Protein AF-A0A661P216-F1 (afdb_monomer_lite)

Foldseek 3Di:
DDFLVVQLQCLLPVPDQQPLVVVLDPRVVCSVCQQVPQKKWKDWQDPDPDGIKIKHKCPPPVVVNLVSVCVLFPAPLSVVVVVPQDPPFIWIWMGSNDQKIKIKRAQCQPPDDPDPDPPPWGFGIWIAIPDVRFTKTKTKDQDFPVVLFDPLCPVVSVLLVVLPQDDIKIFIGTPNHTFKIKRFRCCSVVVNQVSQCSSCVVVGDDPSLVVSQVSQVVVQKGKHFGMWIRGPVRIIMTIIRIDRHPPDPPPDDPDVPDD

Secondary structure (DSSP, 8-state):
---HHHHHHHHH-TT---HHHHTT--HHHHHHTGGGTSEEEEEE-SSS-PPPEEEEE-TT-HHHHHHHHHHHS--HHHHHHHHHS-SSSEEEEEESSSS-EEEEEE-GGG------PPTTPEEEEEEEEETTTEEEEEEEESS--GGGS-GGGHHHHHHHHHTT--SEEEEEEETTEEEEEEEE--HHHHT-HHHHHHHHGGG---HHHHHHHHHHHHTTEEEEEEEEEEETTS-EEEEEEEEETT----TT---S---

Sequence (259 aa):
MTHLVDQLLAIAWPQGVPQRLDELIDRPLCDDLLEDFKMGLVFPLDDSDRPVRLALSCQGERNRWRQSVMARWPSPSLTGLFDSAPSDTRLMVDSDGSDQAVVYLDDLQRVDHDLQVPAGLELLAWTVALPAGTDGFLTRHREPPHPWVPTSLAPSLKGLLENGAEGIWAIRWHHDAPVAALWISESRWRRNPAMSRRIVAGLGTHPSYDAAQQCLADHGREGYPDAVELRRDGGIEVTLGVLEAGAEVKPGGEGPCRR

Structure (mmCIF, N/CA/C/O backbone):
data_AF-A0A661P216-F1
#
_entry.id   AF-A0A661P216-F1
#
loop_
_atom_site.group_PDB
_atom_site.id
_atom_site.type_symbol
_atom_site.label_atom_id
_atom_site.label_alt_id
_atom_site.label_comp_id
_atom_site.label_asym_id
_atom_site.label_entity_id
_atom_site.label_seq_id
_atom_site.pdbx_PDB_ins_code
_atom_site.Cartn_x
_atom_site.Cartn_y
_atom_site.Cartn_z
_atom_site.occupancy
_atom_site.B_iso_or_equiv
_atom_site.auth_seq_id
_atom_site.auth_comp_id
_atom_site.auth_asym_id
_atom_site.auth_atom_id
_atom_site.pdbx_PDB_model_num
ATOM 1 N N . MET A 1 1 ? -26.681 1.563 7.970 1.00 59.25 1 MET A N 1
ATOM 2 C CA . MET A 1 1 ? -25.450 1.410 8.768 1.00 59.25 1 MET A CA 1
ATOM 3 C C . MET A 1 1 ? -24.340 1.950 7.890 1.00 59.25 1 MET A C 1
ATOM 5 O O . MET A 1 1 ? -24.309 1.557 6.733 1.00 59.25 1 MET A O 1
ATOM 9 N N . THR A 1 2 ? -23.568 2.931 8.352 1.00 81.25 2 THR A N 1
ATOM 10 C CA . THR A 1 2 ? -22.440 3.464 7.570 1.00 81.25 2 THR A CA 1
ATOM 11 C C . THR A 1 2 ? -21.317 2.435 7.612 1.00 81.25 2 THR A C 1
ATOM 13 O O . THR A 1 2 ? -20.998 1.960 8.701 1.00 81.25 2 THR A O 1
ATOM 16 N N . HIS A 1 3 ? -20.767 2.063 6.456 1.00 91.62 3 HIS A N 1
ATOM 17 C CA . HIS A 1 3 ? -19.652 1.120 6.378 1.00 91.62 3 HIS A CA 1
ATOM 18 C C . HIS A 1 3 ? -18.410 1.702 7.074 1.00 91.62 3 HIS A C 1
ATOM 20 O O . HIS A 1 3 ? -18.197 2.920 7.044 1.00 91.62 3 HIS A O 1
ATOM 26 N N . LEU A 1 4 ? -17.590 0.858 7.709 1.00 95.44 4 LEU A N 1
ATOM 27 C CA . LEU A 1 4 ? -16.323 1.304 8.314 1.00 95.44 4 LEU A CA 1
ATOM 28 C C . LEU A 1 4 ? -15.411 1.882 7.226 1.00 95.44 4 LEU A C 1
ATOM 30 O O . LEU A 1 4 ? -14.822 2.950 7.391 1.00 95.44 4 LEU A O 1
ATOM 34 N N . VAL A 1 5 ? -15.379 1.219 6.072 1.00 96.56 5 VAL A N 1
ATOM 35 C CA . VAL A 1 5 ? -14.670 1.669 4.874 1.00 96.56 5 VAL A CA 1
ATOM 36 C C . VAL A 1 5 ? -15.068 3.086 4.464 1.00 96.56 5 VAL A C 1
ATOM 38 O O . VAL A 1 5 ? -14.179 3.888 4.202 1.00 96.56 5 VAL A O 1
ATOM 41 N N . ASP A 1 6 ? -16.353 3.454 4.472 1.00 97.19 6 ASP A N 1
ATOM 42 C CA . ASP A 1 6 ? -16.769 4.812 4.081 1.00 97.19 6 ASP A CA 1
ATOM 43 C C . ASP A 1 6 ? -16.186 5.885 5.018 1.00 97.19 6 ASP A C 1
ATOM 45 O O . ASP A 1 6 ? -15.805 6.967 4.570 1.00 97.19 6 ASP A O 1
ATOM 49 N N . GLN A 1 7 ? -16.060 5.585 6.314 1.00 97.69 7 GLN A N 1
ATOM 50 C CA . GLN A 1 7 ? -15.456 6.503 7.285 1.00 97.69 7 GLN A CA 1
ATOM 51 C C . GLN A 1 7 ? -13.944 6.634 7.073 1.00 97.69 7 GLN A C 1
ATOM 53 O O . GLN A 1 7 ? -13.417 7.746 7.074 1.00 97.69 7 GLN A O 1
ATOM 58 N N . LEU A 1 8 ? -13.251 5.519 6.823 1.00 97.88 8 LEU A N 1
ATOM 59 C CA . LEU A 1 8 ? -11.822 5.519 6.498 1.00 97.88 8 LEU A CA 1
ATOM 60 C C . LEU A 1 8 ? -11.532 6.298 5.208 1.00 97.88 8 LEU A C 1
ATOM 62 O O . LEU A 1 8 ? -10.594 7.094 5.156 1.00 97.88 8 LEU A O 1
ATOM 66 N N . LEU A 1 9 ? -12.366 6.115 4.184 1.00 97.50 9 LEU A N 1
ATOM 67 C CA . LEU A 1 9 ? -12.268 6.842 2.922 1.00 97.50 9 LEU A CA 1
ATOM 68 C C . LEU A 1 9 ? -12.520 8.344 3.106 1.00 97.50 9 LEU A C 1
ATOM 70 O O . LEU A 1 9 ? -11.797 9.146 2.524 1.00 97.50 9 LEU A O 1
ATOM 74 N N . ALA A 1 10 ? -13.481 8.740 3.944 1.00 97.19 10 ALA A N 1
ATOM 75 C CA . ALA A 1 10 ? -13.730 10.150 4.255 1.00 97.19 10 ALA A CA 1
ATOM 76 C C . ALA A 1 10 ? -12.569 10.809 5.026 1.00 97.19 10 ALA A C 1
ATOM 78 O O . ALA A 1 10 ? -12.327 12.004 4.871 1.00 97.19 10 ALA A O 1
ATOM 79 N N . ILE A 1 11 ? -11.826 10.044 5.832 1.00 96.94 11 ILE A N 1
ATOM 80 C CA . ILE A 1 11 ? -10.613 10.521 6.515 1.00 96.94 11 ILE A CA 1
ATOM 81 C C . ILE A 1 11 ? -9.458 10.719 5.524 1.00 96.94 11 ILE A C 1
ATOM 83 O O . ILE A 1 11 ? -8.723 11.707 5.607 1.00 96.94 11 ILE A O 1
ATOM 87 N N . ALA A 1 12 ? -9.289 9.776 4.597 1.00 96.00 12 ALA A N 1
ATOM 88 C CA . ALA A 1 12 ? -8.247 9.823 3.577 1.00 96.00 12 ALA A CA 1
ATOM 89 C C . ALA A 1 12 ? -8.517 10.890 2.502 1.00 96.00 12 ALA A C 1
ATOM 91 O O . ALA A 1 12 ? -7.595 11.591 2.089 1.00 96.00 12 ALA A O 1
ATOM 92 N N . TRP A 1 13 ? -9.780 11.064 2.103 1.00 95.81 13 TRP A N 1
ATOM 93 C CA . TRP A 1 13 ? -10.224 12.056 1.123 1.00 95.81 13 TRP A CA 1
ATOM 94 C C . TRP A 1 13 ? -11.425 12.858 1.646 1.00 95.81 13 TRP A C 1
ATOM 96 O O . TRP A 1 13 ? -12.564 12.611 1.239 1.00 95.81 13 TRP A O 1
ATOM 106 N N . PRO A 1 14 ? -11.198 13.887 2.485 1.00 94.12 14 PRO A N 1
ATOM 107 C CA . PRO A 1 14 ? -12.278 14.707 3.047 1.00 94.12 14 PRO A CA 1
ATOM 108 C C . PRO A 1 14 ? -13.138 15.426 1.999 1.00 94.12 14 PRO A C 1
ATOM 110 O O . PRO A 1 14 ? -14.275 15.796 2.279 1.00 94.12 14 PRO A O 1
ATOM 113 N N . GLN A 1 15 ? -12.598 15.626 0.792 1.00 94.19 15 GLN A N 1
ATOM 114 C CA . GLN A 1 15 ? -13.290 16.264 -0.334 1.00 94.19 15 GLN A CA 1
ATOM 115 C C . GLN A 1 15 ? -14.047 15.272 -1.232 1.00 94.19 15 GLN A C 1
ATOM 117 O O . GLN A 1 15 ? -14.644 15.678 -2.228 1.00 94.19 15 GLN A O 1
ATOM 122 N N . GLY A 1 16 ? -14.030 13.984 -0.887 1.00 95.31 16 GLY A N 1
ATOM 123 C CA . GLY A 1 16 ? -14.594 12.902 -1.685 1.00 95.31 16 GLY A CA 1
ATOM 124 C C . GLY A 1 16 ? -13.517 12.053 -2.356 1.00 95.31 16 GLY A C 1
ATOM 125 O O . GLY A 1 16 ? -12.490 12.554 -2.816 1.00 95.31 16 GLY A O 1
ATOM 126 N N . VAL A 1 17 ? -13.774 10.746 -2.405 1.00 96.44 17 VAL A N 1
ATOM 127 C CA . VAL A 1 17 ? -12.885 9.760 -3.026 1.00 96.44 17 VAL A CA 1
ATOM 128 C C . VAL A 1 17 ? -12.789 10.035 -4.531 1.00 96.44 17 VAL A C 1
ATOM 130 O O . VAL A 1 17 ? -13.821 10.254 -5.173 1.00 96.44 17 VAL A O 1
ATOM 133 N N . PRO A 1 18 ? -11.586 10.001 -5.132 1.00 96.62 18 PRO A N 1
ATOM 134 C CA . PRO A 1 18 ? -11.437 10.095 -6.578 1.00 96.62 18 PRO A CA 1
ATOM 135 C C . PRO A 1 18 ? -12.313 9.063 -7.294 1.00 96.62 18 PRO A C 1
ATOM 137 O O . PRO A 1 18 ? -12.228 7.873 -6.996 1.00 96.62 18 PRO A O 1
ATOM 140 N N . GLN A 1 19 ? -13.112 9.492 -8.278 1.00 95.31 19 GLN A N 1
ATOM 141 C CA . GLN A 1 19 ? -14.087 8.628 -8.964 1.00 95.31 19 GLN A CA 1
ATOM 142 C C . GLN A 1 19 ? -13.466 7.320 -9.492 1.00 95.31 19 GLN A C 1
ATOM 144 O O . GLN A 1 19 ? -14.064 6.252 -9.382 1.00 95.31 19 GLN A O 1
ATOM 149 N N . ARG A 1 20 ? -12.234 7.387 -10.021 1.00 94.69 20 ARG A N 1
ATOM 150 C CA . ARG A 1 20 ? -11.490 6.210 -10.500 1.00 94.69 20 ARG A CA 1
ATOM 151 C C . ARG A 1 20 ? -11.316 5.147 -9.410 1.00 94.69 20 ARG A C 1
ATOM 153 O O . ARG A 1 20 ? -11.446 3.967 -9.716 1.00 94.69 20 ARG A O 1
ATOM 160 N N . LEU A 1 21 ? -11.032 5.552 -8.172 1.00 95.62 21 LEU A N 1
ATOM 161 C CA . LEU A 1 21 ? -10.941 4.645 -7.025 1.00 95.62 21 LEU A CA 1
ATOM 162 C C . LEU A 1 21 ? -12.327 4.248 -6.528 1.00 95.62 21 LEU A C 1
ATOM 164 O O . LEU A 1 21 ? -12.563 3.077 -6.259 1.00 95.62 21 LEU A O 1
ATOM 168 N N . ASP A 1 22 ? -13.242 5.211 -6.440 1.00 95.19 22 ASP A N 1
ATOM 169 C CA . ASP A 1 22 ? -14.569 5.029 -5.860 1.00 95.19 22 ASP A CA 1
ATOM 170 C C . ASP A 1 22 ? -15.326 3.849 -6.476 1.00 95.19 22 ASP A C 1
ATOM 172 O O . ASP A 1 22 ? -15.873 2.997 -5.778 1.00 95.19 22 ASP A O 1
ATOM 176 N N . GLU A 1 23 ? -15.271 3.744 -7.798 1.00 92.19 23 GLU A N 1
ATOM 177 C CA . GLU A 1 23 ? -15.954 2.701 -8.550 1.00 92.19 23 GLU A CA 1
ATOM 178 C C . GLU A 1 23 ? -15.238 1.326 -8.527 1.00 92.19 23 GLU A C 1
ATOM 180 O O . GLU A 1 23 ? -15.766 0.347 -9.060 1.00 92.19 23 GLU A O 1
ATOM 185 N N . LEU A 1 24 ? -14.033 1.232 -7.949 1.00 93.81 24 LEU A N 1
ATOM 186 C CA . LEU A 1 24 ? -13.337 -0.040 -7.688 1.00 93.81 24 LEU A CA 1
ATOM 187 C C . LEU A 1 24 ? -13.728 -0.660 -6.345 1.00 93.81 24 LEU A C 1
ATOM 189 O O . LEU A 1 24 ? -13.475 -1.844 -6.124 1.00 93.81 24 LEU A O 1
ATOM 193 N N . ILE A 1 25 ? -14.289 0.138 -5.438 1.00 95.69 25 ILE A N 1
ATOM 194 C CA . ILE A 1 25 ? -14.485 -0.244 -4.043 1.00 95.69 25 ILE A CA 1
ATOM 195 C C . ILE A 1 25 ? -15.876 -0.855 -3.873 1.00 95.69 25 ILE A C 1
ATOM 197 O O . ILE A 1 25 ? -16.895 -0.161 -3.883 1.00 95.69 25 ILE A O 1
ATOM 201 N N . ASP A 1 26 ? -15.917 -2.161 -3.633 1.00 95.62 26 ASP A N 1
ATOM 202 C CA . ASP A 1 26 ? -17.091 -2.826 -3.073 1.00 95.62 26 ASP A CA 1
ATOM 203 C C . ASP A 1 26 ? -17.062 -2.678 -1.545 1.00 95.62 26 ASP A C 1
ATOM 205 O O . ASP A 1 26 ? -16.277 -3.345 -0.874 1.00 95.62 26 ASP A O 1
ATOM 209 N N . ARG A 1 27 ? -17.874 -1.762 -0.995 1.00 95.75 27 ARG A N 1
ATOM 210 C CA . ARG A 1 27 ? -17.836 -1.424 0.442 1.00 95.75 27 ARG A CA 1
ATOM 211 C C . ARG A 1 27 ? -18.138 -2.620 1.340 1.00 95.75 27 ARG A C 1
ATOM 213 O O . ARG A 1 27 ? -17.318 -2.858 2.223 1.00 95.75 27 ARG A O 1
ATOM 220 N N . PRO A 1 28 ? -19.239 -3.377 1.137 1.00 95.75 28 PRO A N 1
ATOM 221 C CA . PRO A 1 28 ? -19.491 -4.581 1.923 1.00 95.75 28 PRO A CA 1
ATOM 222 C C . PRO A 1 28 ? -18.304 -5.544 1.912 1.00 95.75 28 PRO A C 1
ATOM 224 O O . PRO A 1 28 ? -17.852 -5.973 2.968 1.00 95.75 28 PRO A O 1
ATOM 227 N N . LEU A 1 29 ? -17.742 -5.822 0.732 1.00 96.44 29 LEU A N 1
ATOM 228 C CA . LEU A 1 29 ? -16.620 -6.747 0.625 1.00 96.44 29 LEU A CA 1
ATOM 229 C C . LEU A 1 29 ? -15.347 -6.206 1.293 1.00 96.44 29 LEU A C 1
ATOM 231 O O . LEU A 1 29 ? -14.587 -6.974 1.881 1.00 96.44 29 LEU A O 1
ATOM 235 N N . CYS A 1 30 ? -15.096 -4.899 1.197 1.00 96.38 30 CYS A N 1
ATOM 236 C CA . CYS A 1 30 ? -13.981 -4.247 1.876 1.00 96.38 30 CYS A CA 1
ATOM 237 C C . CYS A 1 30 ? -14.128 -4.274 3.398 1.00 96.38 30 CYS A C 1
ATOM 239 O O . CYS A 1 30 ? -13.124 -4.498 4.064 1.00 96.38 30 CYS A O 1
ATOM 241 N N . ASP A 1 31 ? -15.333 -4.087 3.941 1.00 95.06 31 ASP A N 1
ATOM 242 C CA . ASP A 1 31 ? -15.588 -4.215 5.381 1.00 95.06 31 ASP A CA 1
ATOM 243 C C . ASP A 1 31 ? -15.342 -5.657 5.856 1.00 95.06 31 ASP A C 1
ATOM 245 O O . ASP A 1 31 ? -14.655 -5.867 6.858 1.00 95.06 31 ASP A O 1
ATOM 249 N N . ASP A 1 32 ? -15.852 -6.646 5.113 1.00 95.00 32 ASP A N 1
ATOM 250 C CA . ASP A 1 32 ? -15.752 -8.070 5.463 1.00 95.00 32 ASP A CA 1
ATOM 251 C C . ASP A 1 32 ? -14.307 -8.592 5.426 1.00 95.00 32 ASP A C 1
ATOM 253 O O . ASP A 1 32 ? -13.935 -9.467 6.208 1.00 95.00 32 ASP A O 1
ATOM 257 N N . LEU A 1 33 ? -13.486 -8.068 4.511 1.00 94.56 33 LEU A N 1
ATOM 258 C CA . LEU A 1 33 ? -12.134 -8.564 4.227 1.00 94.56 33 LEU A CA 1
ATOM 259 C C . LEU A 1 33 ? -11.035 -7.543 4.558 1.00 94.56 33 LEU A C 1
ATOM 261 O O . LEU A 1 33 ? -9.915 -7.636 4.042 1.00 94.56 33 LEU A O 1
ATOM 265 N N . LEU A 1 34 ? -11.330 -6.550 5.400 1.00 92.94 34 LEU A N 1
ATOM 266 C CA . LEU A 1 34 ? -10.396 -5.463 5.705 1.00 92.94 34 LEU A CA 1
ATOM 267 C C . LEU A 1 34 ? -9.074 -5.984 6.298 1.00 92.94 34 LEU A C 1
ATOM 269 O O . LEU A 1 34 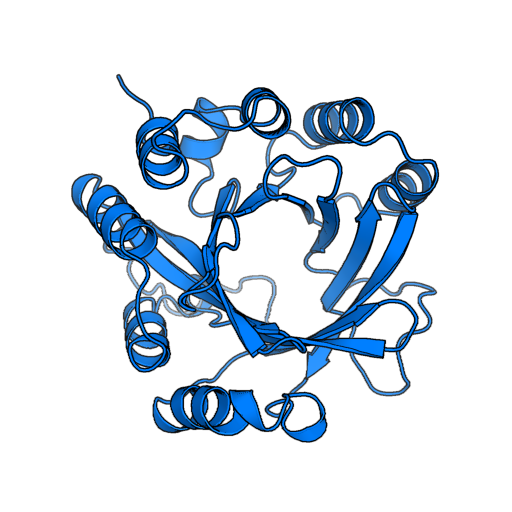? -7.995 -5.573 5.878 1.00 92.94 34 LEU A O 1
ATOM 273 N N . GLU A 1 35 ? -9.154 -6.953 7.210 1.00 91.06 35 GLU A N 1
ATOM 274 C CA . GLU A 1 35 ? -7.998 -7.596 7.864 1.00 91.06 35 GLU A CA 1
ATOM 275 C C . GLU A 1 35 ? -7.161 -8.460 6.906 1.00 91.06 35 GLU A C 1
ATOM 277 O O . GLU A 1 35 ? -5.966 -8.701 7.114 1.00 91.06 35 GLU A O 1
ATOM 282 N N . ASP A 1 36 ? -7.772 -8.884 5.800 1.00 90.19 36 ASP A N 1
ATOM 283 C CA . ASP A 1 36 ? -7.109 -9.623 4.735 1.00 90.19 36 ASP A CA 1
ATOM 284 C C . ASP A 1 36 ? -6.439 -8.697 3.713 1.00 90.19 36 ASP A C 1
ATOM 286 O O . ASP A 1 36 ? -5.991 -9.181 2.673 1.00 90.19 36 ASP A O 1
ATOM 290 N N . PHE A 1 37 ? -6.316 -7.392 3.990 1.00 90.06 37 PHE A N 1
ATOM 291 C CA . PHE A 1 37 ? -5.862 -6.367 3.040 1.00 90.06 37 PHE A CA 1
ATOM 292 C C . PHE A 1 37 ? -6.709 -6.340 1.768 1.00 90.06 37 PHE A C 1
ATOM 294 O O . PHE A 1 37 ? -6.205 -6.287 0.639 1.00 90.06 37 PHE A O 1
ATOM 301 N N . LYS A 1 38 ? -8.034 -6.382 1.924 1.00 95.31 38 LYS A N 1
ATOM 302 C CA . LYS A 1 38 ? -8.915 -6.019 0.816 1.00 95.31 38 LYS A CA 1
ATOM 303 C C . LYS A 1 38 ? -8.705 -4.566 0.386 1.00 95.31 38 LYS A C 1
ATOM 305 O O . LYS A 1 38 ? -8.677 -4.279 -0.811 1.00 95.31 38 LYS A O 1
ATOM 310 N N . MET A 1 39 ? -8.480 -3.699 1.370 1.00 95.94 39 ME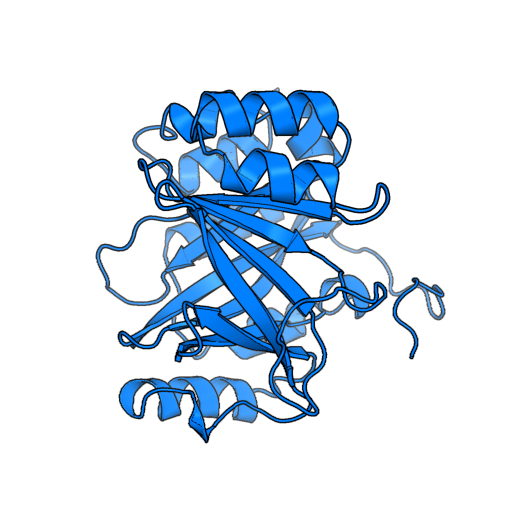T A N 1
ATOM 311 C CA . MET A 1 39 ? -8.178 -2.284 1.220 1.00 95.94 39 MET A CA 1
ATOM 312 C C . MET A 1 39 ? -7.044 -1.893 2.175 1.00 95.94 39 MET A C 1
ATOM 314 O O . MET A 1 39 ? -7.071 -2.279 3.341 1.00 95.94 39 MET A O 1
ATOM 318 N N . GLY A 1 40 ? -6.075 -1.120 1.692 1.00 95.81 40 GLY A N 1
ATOM 319 C CA . GLY A 1 40 ? -5.013 -0.511 2.490 1.00 95.81 40 GLY A CA 1
ATOM 320 C C . GLY A 1 40 ? -4.864 0.966 2.140 1.00 95.81 40 GLY A C 1
ATOM 321 O O . GLY A 1 40 ? -4.765 1.317 0.965 1.00 95.81 40 GLY A O 1
ATOM 322 N N . LEU A 1 41 ? -4.866 1.834 3.151 1.00 97.69 41 LEU A N 1
ATOM 323 C CA . LEU A 1 41 ? -4.593 3.262 2.978 1.00 97.69 41 LEU A CA 1
ATOM 324 C C . LEU A 1 41 ? -3.095 3.510 3.118 1.00 97.69 41 LEU A C 1
ATOM 326 O O . LEU A 1 41 ? -2.482 3.035 4.074 1.00 97.69 41 LEU A O 1
ATOM 330 N N . VAL A 1 42 ? -2.515 4.257 2.184 1.00 97.25 42 VAL A N 1
ATOM 331 C CA . VAL A 1 42 ? -1.089 4.590 2.175 1.00 97.25 42 VAL A CA 1
ATOM 332 C C . VAL A 1 42 ? -0.936 6.091 2.369 1.00 97.25 42 VAL A C 1
ATOM 334 O O . VAL A 1 42 ? -1.344 6.880 1.517 1.00 97.25 42 VAL A O 1
ATOM 337 N N . PHE A 1 43 ? -0.356 6.483 3.498 1.00 96.19 43 PHE A N 1
ATOM 338 C CA . PHE A 1 43 ? -0.215 7.880 3.892 1.00 96.19 43 PHE A CA 1
ATOM 339 C C . PHE A 1 43 ? 1.225 8.357 3.700 1.00 96.19 43 PHE A C 1
ATOM 341 O O . PHE A 1 43 ? 2.140 7.670 4.163 1.00 96.19 43 PHE A O 1
ATOM 348 N N . PRO A 1 44 ? 1.451 9.526 3.083 1.00 95.00 44 PRO A N 1
ATOM 349 C CA . PRO A 1 44 ? 2.737 10.201 3.192 1.00 95.00 44 PRO A CA 1
ATOM 350 C C . PRO A 1 44 ? 2.936 10.669 4.640 1.00 95.00 44 PRO A C 1
ATOM 352 O O . PRO A 1 44 ? 2.011 11.195 5.255 1.00 95.00 44 PRO A O 1
ATOM 355 N N . LEU A 1 45 ? 4.120 10.436 5.204 1.00 91.06 45 LEU A N 1
ATOM 356 C CA . LEU A 1 45 ? 4.513 10.939 6.527 1.00 91.06 45 LEU A CA 1
ATOM 357 C C . LEU A 1 45 ? 5.420 12.169 6.447 1.00 91.06 45 LEU A C 1
ATOM 359 O O . LEU A 1 45 ? 5.745 12.755 7.476 1.00 91.06 45 LEU A O 1
ATOM 363 N N . ASP A 1 46 ? 5.863 12.533 5.248 1.00 82.50 46 ASP A N 1
ATOM 364 C CA . ASP A 1 46 ? 6.580 13.775 5.007 1.00 82.50 46 ASP A CA 1
ATOM 365 C C . ASP A 1 46 ? 5.603 14.947 4.819 1.00 82.50 46 ASP A C 1
ATOM 367 O O . ASP A 1 46 ? 4.456 14.758 4.421 1.00 82.50 46 ASP A O 1
ATOM 371 N N . ASP A 1 47 ? 6.076 16.178 5.043 1.00 70.56 47 ASP A N 1
ATOM 372 C CA . ASP A 1 47 ? 5.322 17.422 4.789 1.00 70.56 47 ASP A CA 1
ATOM 373 C C . ASP A 1 47 ? 5.160 17.716 3.277 1.00 70.56 47 ASP A C 1
ATOM 375 O O . ASP A 1 47 ? 5.125 18.869 2.843 1.00 70.56 47 ASP A O 1
ATOM 379 N N . SER A 1 48 ? 5.148 16.678 2.440 1.00 76.19 48 SER A N 1
ATOM 380 C CA . SER A 1 48 ? 4.984 16.817 1.000 1.00 76.19 48 SER A CA 1
ATOM 381 C C . SER A 1 48 ? 3.504 16.913 0.629 1.00 76.19 48 SER A C 1
ATOM 383 O O . SER A 1 48 ? 2.651 16.298 1.260 1.00 76.19 48 SER A O 1
ATOM 385 N N . ASP A 1 49 ? 3.191 17.614 -0.465 1.00 82.38 49 ASP A N 1
ATOM 386 C CA . ASP A 1 49 ? 1.837 17.656 -1.047 1.00 82.38 49 ASP A CA 1
ATOM 387 C C . ASP A 1 49 ? 1.442 16.325 -1.734 1.00 82.38 49 ASP A C 1
ATOM 389 O O . ASP A 1 49 ? 0.644 16.303 -2.677 1.00 82.38 49 ASP A O 1
ATOM 393 N N . ARG A 1 50 ? 2.036 15.193 -1.332 1.00 89.12 50 ARG A N 1
ATOM 394 C CA . ARG A 1 50 ? 1.711 13.887 -1.909 1.00 89.12 50 ARG A CA 1
ATOM 395 C C . ARG A 1 50 ? 0.282 13.497 -1.538 1.00 89.12 50 ARG A C 1
ATOM 397 O O . ARG A 1 50 ? -0.133 13.666 -0.392 1.00 89.12 50 ARG A O 1
ATOM 404 N N . PRO A 1 51 ? -0.480 12.926 -2.478 1.00 92.56 51 PRO A N 1
ATOM 405 C CA . PRO A 1 51 ? -1.800 12.420 -2.162 1.00 92.56 51 PRO A CA 1
ATOM 406 C C . PRO A 1 51 ? -1.706 11.121 -1.354 1.00 92.56 51 PRO A C 1
ATOM 408 O O . PRO A 1 51 ? -0.801 10.305 -1.544 1.00 92.56 51 PRO A O 1
ATOM 411 N N . VAL A 1 52 ? -2.703 10.900 -0.496 1.00 95.38 52 VAL A N 1
ATOM 412 C CA . VAL A 1 52 ? -2.981 9.572 0.065 1.00 95.38 52 VAL A CA 1
ATOM 413 C C . VAL A 1 52 ? -3.279 8.612 -1.085 1.00 95.38 52 VAL A C 1
ATOM 415 O O . VAL A 1 52 ? -3.970 8.976 -2.042 1.00 95.38 52 VAL A O 1
ATOM 418 N N . ARG A 1 53 ? -2.766 7.383 -0.994 1.00 96.88 53 ARG A N 1
ATOM 419 C CA . ARG A 1 53 ? -2.995 6.328 -1.990 1.00 96.88 53 ARG A CA 1
ATOM 420 C C . ARG A 1 53 ? -3.845 5.207 -1.409 1.00 96.88 53 ARG A C 1
ATOM 422 O O . ARG A 1 53 ? -3.924 5.022 -0.192 1.00 96.88 53 ARG A O 1
ATOM 429 N N . LEU A 1 54 ? -4.487 4.459 -2.296 1.00 97.56 54 LEU A N 1
ATOM 430 C CA . LEU A 1 54 ? -5.316 3.310 -1.975 1.00 97.56 54 LEU A CA 1
ATOM 431 C C . LEU A 1 54 ? -4.751 2.061 -2.642 1.00 97.56 54 LEU A C 1
ATOM 433 O O . LEU A 1 54 ? -4.720 1.971 -3.869 1.00 97.56 54 LEU A O 1
ATOM 437 N N . ALA A 1 55 ? -4.379 1.081 -1.827 1.00 96.69 55 ALA A N 1
ATOM 438 C CA . ALA A 1 55 ? -4.095 -0.276 -2.258 1.00 96.69 55 ALA A CA 1
ATOM 439 C C . ALA A 1 55 ? -5.381 -1.118 -2.188 1.00 96.69 55 ALA A C 1
ATOM 441 O O . ALA A 1 55 ? -5.968 -1.272 -1.118 1.00 96.69 55 ALA A O 1
ATOM 442 N N . LEU A 1 56 ? -5.828 -1.683 -3.311 1.00 96.81 56 LEU A N 1
ATOM 443 C CA . LEU A 1 56 ? -7.016 -2.542 -3.396 1.00 96.81 56 LEU A CA 1
ATOM 444 C C . LEU A 1 56 ? -6.650 -3.908 -3.958 1.00 96.81 56 LEU A C 1
ATOM 446 O O . LEU A 1 56 ? -6.133 -4.001 -5.073 1.00 96.81 56 LEU A O 1
ATOM 450 N N . SER A 1 57 ? -6.976 -4.974 -3.227 1.00 95.50 57 SER A N 1
ATOM 451 C CA . SER A 1 57 ? -6.728 -6.337 -3.694 1.00 95.50 57 SER A CA 1
ATOM 452 C C . SER A 1 57 ? -7.915 -6.948 -4.429 1.00 95.50 57 SER A C 1
ATOM 454 O O . SER A 1 57 ? -9.077 -6.581 -4.245 1.00 95.50 57 SER A O 1
ATOM 456 N N . CYS A 1 58 ? -7.627 -7.962 -5.238 1.00 94.50 58 CYS A N 1
ATOM 457 C CA . CYS A 1 58 ? -8.623 -8.745 -5.955 1.00 94.50 58 CYS A CA 1
ATOM 458 C C . CYS A 1 58 ? -9.326 -9.798 -5.072 1.00 94.50 58 CYS A C 1
ATOM 460 O O . CYS A 1 58 ? -10.116 -10.597 -5.584 1.00 94.50 58 CYS A O 1
ATOM 462 N N . GLN A 1 59 ? -9.015 -9.851 -3.768 1.00 92.50 59 GLN A N 1
ATOM 463 C CA . GLN A 1 59 ? -9.541 -10.849 -2.835 1.00 92.50 59 GLN A CA 1
ATOM 464 C C . GLN A 1 59 ? -11.077 -10.846 -2.852 1.00 92.50 59 GLN A C 1
ATOM 466 O O . GLN A 1 59 ? -11.702 -9.784 -2.845 1.00 92.50 59 GLN A O 1
ATOM 471 N N . GLY A 1 60 ? -11.670 -12.041 -2.930 1.00 92.75 60 GLY A N 1
ATOM 472 C CA . GLY A 1 60 ? -13.122 -12.245 -2.981 1.00 92.75 60 GLY A CA 1
ATOM 473 C C . GLY A 1 60 ? -13.787 -11.960 -4.335 1.00 92.75 60 GLY A C 1
ATOM 474 O O . GLY A 1 60 ? -14.936 -12.340 -4.527 1.00 92.75 60 GLY A O 1
ATOM 475 N N . GLU A 1 61 ? -13.095 -11.340 -5.300 1.00 94.75 61 GLU A N 1
ATOM 476 C CA . GLU A 1 61 ? -13.748 -10.846 -6.526 1.00 94.75 61 GLU A CA 1
ATOM 477 C C . GLU A 1 61 ? -12.829 -10.732 -7.758 1.00 94.75 61 GLU A C 1
ATOM 479 O O . GLU A 1 61 ? -13.004 -9.850 -8.601 1.00 94.75 61 GLU A O 1
ATOM 484 N N . ARG A 1 62 ? -11.846 -11.629 -7.899 1.00 92.88 62 ARG A N 1
ATOM 485 C CA . ARG A 1 62 ? -10.749 -11.512 -8.882 1.00 92.88 62 ARG A CA 1
ATOM 486 C C . ARG A 1 62 ? -11.173 -11.085 -10.291 1.00 92.88 62 ARG A C 1
ATOM 488 O O . ARG A 1 62 ? -10.578 -10.169 -10.849 1.00 92.88 62 ARG A O 1
ATOM 495 N N . ASN A 1 63 ? -12.185 -11.733 -10.870 1.00 93.69 63 ASN A N 1
ATOM 496 C CA . ASN A 1 63 ? -12.609 -11.461 -12.248 1.00 93.69 63 ASN A CA 1
ATOM 497 C C . ASN A 1 63 ? -13.260 -10.082 -12.402 1.00 93.69 63 ASN A C 1
ATOM 499 O O . ASN A 1 63 ? -12.906 -9.346 -13.323 1.00 93.69 63 ASN A O 1
ATOM 503 N N . ARG A 1 64 ? -14.173 -9.720 -11.489 1.00 94.75 64 ARG A N 1
ATOM 504 C CA . ARG A 1 64 ? -14.815 -8.397 -11.477 1.00 94.75 64 ARG A CA 1
ATOM 505 C C . ARG A 1 64 ? -13.764 -7.311 -11.265 1.00 94.75 64 ARG A C 1
ATOM 507 O O . ARG A 1 64 ? -13.724 -6.346 -12.019 1.00 94.75 64 ARG A O 1
ATOM 514 N N . TRP A 1 65 ? -12.862 -7.523 -10.310 1.00 95.50 65 TRP A N 1
ATOM 515 C CA . TRP A 1 65 ? -11.754 -6.618 -10.027 1.00 95.50 65 TRP A CA 1
ATOM 516 C C . TRP A 1 65 ? -10.847 -6.409 -11.249 1.00 95.50 65 TRP A C 1
ATOM 518 O O . TRP A 1 65 ? -10.594 -5.267 -11.621 1.00 95.50 65 TRP A O 1
ATOM 528 N N . ARG A 1 66 ? -10.428 -7.484 -11.941 1.00 94.81 66 ARG A N 1
ATOM 529 C CA . ARG A 1 66 ? -9.599 -7.398 -13.164 1.00 94.81 66 ARG A CA 1
ATOM 530 C C . ARG A 1 66 ? -10.276 -6.548 -14.237 1.00 94.81 66 ARG A C 1
ATOM 532 O O . ARG A 1 66 ? -9.656 -5.628 -14.763 1.00 94.81 66 ARG A O 1
ATOM 539 N N . GLN A 1 67 ? -11.546 -6.831 -14.539 1.00 93.94 67 GLN A N 1
ATOM 540 C CA . GLN A 1 67 ? -12.320 -6.069 -15.526 1.00 93.94 67 GLN A CA 1
ATOM 541 C C . GLN A 1 67 ? -12.396 -4.588 -15.148 1.00 93.94 67 GLN A C 1
ATOM 543 O O . GLN A 1 67 ? -12.174 -3.713 -15.984 1.00 93.94 67 GLN A O 1
ATOM 548 N N . SER A 1 68 ? -12.645 -4.314 -13.870 1.00 95.00 68 SER A N 1
ATOM 549 C CA . SER A 1 68 ? -12.719 -2.965 -13.333 1.00 95.00 68 SER A CA 1
ATOM 550 C C . SER A 1 68 ? -11.385 -2.211 -13.424 1.00 95.00 68 SER A C 1
ATOM 552 O O . SER A 1 68 ? -11.377 -1.050 -13.838 1.00 95.00 68 SER A O 1
ATOM 554 N N . VAL A 1 69 ? -10.255 -2.842 -13.106 1.00 95.19 69 VAL A N 1
ATOM 555 C CA . VAL A 1 69 ? -8.926 -2.223 -13.254 1.00 95.19 69 VAL A CA 1
ATOM 556 C C . VAL A 1 69 ? -8.614 -1.942 -14.726 1.00 95.19 69 VAL A C 1
ATOM 558 O O . VAL A 1 69 ? -8.222 -0.826 -15.059 1.00 95.19 69 VAL A O 1
ATOM 561 N N . MET A 1 70 ? -8.865 -2.901 -15.626 1.00 93.62 70 MET A N 1
ATOM 562 C CA . MET A 1 70 ? -8.624 -2.729 -17.068 1.00 93.62 70 MET A CA 1
ATOM 563 C C . MET A 1 70 ? -9.477 -1.619 -17.690 1.00 93.62 70 MET A C 1
ATOM 565 O O . MET A 1 70 ? -9.017 -0.939 -18.604 1.00 93.62 70 MET A O 1
ATOM 569 N N . ALA A 1 71 ? -10.706 -1.419 -17.205 1.00 93.81 71 ALA A N 1
ATOM 570 C CA . ALA A 1 71 ? -11.576 -0.345 -17.679 1.00 93.81 71 ALA A CA 1
ATOM 571 C C . ALA A 1 71 ? -11.050 1.051 -17.301 1.00 93.81 71 ALA A C 1
ATOM 573 O O . ALA A 1 71 ? -11.263 2.010 -18.040 1.00 93.81 71 ALA A O 1
ATOM 574 N N . ARG A 1 72 ? -10.362 1.169 -16.160 1.00 93.81 72 ARG A N 1
ATOM 575 C CA . ARG A 1 72 ? -9.846 2.446 -15.643 1.00 93.81 72 ARG A CA 1
ATOM 576 C C . ARG A 1 72 ? -8.454 2.752 -16.171 1.00 93.81 72 ARG A C 1
ATOM 578 O O . ARG A 1 72 ? -8.196 3.884 -16.571 1.00 93.81 72 ARG A O 1
ATOM 585 N N . TRP A 1 73 ? -7.585 1.754 -16.240 1.00 93.75 73 TRP A N 1
ATOM 586 C CA . TRP A 1 73 ? -6.232 1.902 -16.769 1.00 93.75 73 TRP A CA 1
ATOM 587 C C . TRP A 1 73 ? -6.000 0.909 -17.912 1.00 93.75 73 TRP A C 1
ATOM 589 O O . TRP A 1 73 ? -5.363 -0.125 -17.716 1.00 93.75 73 TRP A O 1
ATOM 599 N N . PRO A 1 74 ? -6.529 1.186 -19.115 1.00 90.19 74 PRO A N 1
ATOM 600 C CA . PRO A 1 74 ? -6.366 0.288 -20.249 1.00 90.19 74 PRO A CA 1
ATOM 601 C C . PRO A 1 74 ? -4.890 0.209 -20.658 1.00 90.19 74 PRO A C 1
ATOM 603 O O . PRO A 1 74 ? -4.289 1.206 -21.053 1.00 90.19 74 PRO A O 1
ATOM 606 N N . SER A 1 75 ? -4.303 -0.986 -20.576 1.00 88.88 75 SER A N 1
ATOM 607 C CA . SER A 1 75 ? -2.918 -1.238 -20.981 1.00 88.88 75 SER A CA 1
ATOM 608 C C . SER A 1 75 ? -2.739 -2.682 -21.473 1.00 88.88 75 SER A C 1
ATOM 610 O O . SER A 1 75 ? -3.174 -3.613 -20.786 1.00 88.88 75 SER A O 1
ATOM 612 N N . PRO A 1 76 ? -2.084 -2.913 -22.630 1.00 85.31 76 PRO A N 1
ATOM 613 C CA . PRO A 1 76 ? -1.750 -4.262 -23.092 1.00 85.31 76 PRO A CA 1
ATOM 614 C C . PRO A 1 76 ? -0.905 -5.045 -22.078 1.00 85.31 76 PRO A C 1
ATOM 616 O O . PRO A 1 76 ? -1.149 -6.236 -21.881 1.00 85.31 76 PRO A O 1
ATOM 619 N N . SER A 1 77 ? 0.016 -4.372 -21.377 1.00 84.94 77 SER A N 1
ATOM 620 C CA . SER A 1 77 ? 0.877 -4.994 -20.363 1.00 84.94 77 SER A CA 1
ATOM 621 C C . SER A 1 77 ? 0.075 -5.586 -19.200 1.00 84.94 77 SER A C 1
ATOM 623 O O . SER A 1 77 ? 0.442 -6.635 -18.683 1.00 84.94 77 SER A O 1
ATOM 625 N N . LEU A 1 78 ? -1.074 -4.995 -18.836 1.00 86.38 78 LEU A N 1
ATOM 626 C CA . LEU A 1 78 ? -1.957 -5.580 -17.816 1.00 86.38 78 LEU A CA 1
ATOM 627 C C . LEU A 1 78 ? -2.595 -6.888 -18.251 1.00 86.38 78 LEU A C 1
ATOM 629 O O . LEU A 1 78 ? -2.813 -7.765 -17.421 1.00 86.38 78 LEU A O 1
ATOM 633 N N . THR A 1 79 ? -2.917 -7.015 -19.537 1.00 83.31 79 THR A N 1
ATOM 634 C CA . THR A 1 79 ? -3.516 -8.250 -20.049 1.00 83.31 79 THR A CA 1
ATOM 635 C C . THR A 1 79 ? -2.506 -9.386 -19.918 1.00 83.31 79 THR A C 1
ATOM 637 O O . THR A 1 79 ? -2.812 -10.400 -19.299 1.00 83.31 79 THR A O 1
ATOM 640 N N . GLY A 1 80 ? -1.267 -9.161 -20.377 1.00 80.38 80 GLY A N 1
ATOM 641 C CA . GLY A 1 80 ? -0.179 -10.131 -20.227 1.00 80.38 80 GLY A CA 1
ATOM 642 C C . GLY A 1 80 ? 0.115 -10.472 -18.764 1.00 80.38 80 GLY A C 1
ATOM 643 O O . GLY A 1 80 ? 0.198 -11.648 -18.409 1.00 80.38 80 GLY A O 1
ATOM 644 N N . LEU A 1 81 ? 0.176 -9.456 -17.895 1.00 84.50 81 LEU A N 1
ATOM 645 C CA . LEU A 1 81 ? 0.358 -9.643 -16.458 1.00 84.50 81 LEU A CA 1
ATOM 646 C C . LEU A 1 81 ? -0.720 -10.570 -15.884 1.00 84.50 81 LEU A C 1
ATOM 648 O O . LEU A 1 81 ? -0.419 -11.573 -15.243 1.00 84.50 81 LEU A O 1
ATOM 652 N N . PHE A 1 82 ? -1.991 -10.269 -16.138 1.00 87.88 82 PHE A N 1
ATOM 653 C CA . PHE A 1 82 ? -3.078 -11.014 -15.528 1.00 87.88 82 PHE A CA 1
ATOM 654 C C . PHE A 1 82 ? -3.295 -12.417 -16.105 1.00 87.88 82 PHE A C 1
ATOM 656 O O . PHE A 1 82 ? -3.844 -13.275 -15.409 1.00 87.88 82 PHE A O 1
ATOM 663 N N . ASP A 1 83 ? -2.912 -12.647 -17.358 1.00 84.25 83 ASP A N 1
ATOM 664 C CA . ASP A 1 83 ? -2.988 -13.967 -17.989 1.00 84.25 83 ASP A CA 1
ATOM 665 C C . ASP A 1 83 ? -1.863 -14.888 -17.510 1.00 84.25 83 ASP A C 1
ATOM 667 O O . ASP A 1 83 ? -2.049 -16.100 -17.438 1.00 84.25 83 ASP A O 1
ATOM 671 N N . SER A 1 84 ? -0.726 -14.311 -17.117 1.00 80.00 84 SER A N 1
ATOM 672 C CA . SER A 1 84 ? 0.392 -15.044 -16.513 1.00 80.00 84 SER A CA 1
ATOM 673 C C . SER A 1 84 ? 0.265 -15.231 -14.994 1.00 80.00 84 SER A C 1
ATOM 675 O O . SER A 1 84 ? 0.956 -16.069 -14.417 1.00 80.00 84 SER A O 1
ATOM 677 N N . ALA A 1 85 ? -0.616 -14.468 -14.337 1.00 83.62 85 ALA A N 1
ATOM 678 C CA . ALA A 1 85 ? -0.765 -14.470 -12.887 1.00 83.62 85 ALA A CA 1
ATOM 679 C C . ALA A 1 85 ? -1.399 -15.780 -12.375 1.00 83.62 85 ALA A C 1
ATOM 681 O O . ALA A 1 85 ? -2.567 -16.048 -12.699 1.00 83.62 85 ALA A O 1
ATOM 682 N N . PRO A 1 86 ? -0.710 -16.545 -11.503 1.00 82.56 86 PRO A N 1
ATOM 683 C CA . PRO A 1 86 ? -1.276 -17.736 -10.877 1.00 82.56 86 PRO A CA 1
ATOM 684 C C . PRO A 1 86 ? -2.590 -17.433 -10.151 1.00 82.56 86 PRO A C 1
ATOM 686 O O . PRO A 1 86 ? -2.839 -16.315 -9.686 1.00 82.56 86 PRO A O 1
ATOM 689 N N . SER A 1 87 ? -3.472 -18.431 -10.081 1.00 82.44 87 SER A N 1
ATOM 690 C CA . SER A 1 87 ? -4.820 -18.254 -9.529 1.00 82.44 87 SER A CA 1
ATOM 691 C C . SER A 1 87 ? -4.837 -17.958 -8.029 1.00 82.44 87 SER A C 1
ATOM 693 O O . SER A 1 87 ? -5.784 -17.339 -7.550 1.00 82.44 87 SER A O 1
ATOM 695 N N . ASP A 1 88 ? -3.819 -18.420 -7.306 1.00 79.44 88 ASP A N 1
ATOM 696 C CA . ASP A 1 88 ? -3.623 -18.256 -5.864 1.00 79.44 88 ASP A CA 1
ATOM 697 C C . ASP A 1 88 ? -2.820 -16.998 -5.499 1.00 79.44 88 ASP A C 1
ATOM 699 O O . ASP A 1 88 ? -2.954 -16.498 -4.384 1.00 79.44 88 ASP A O 1
ATOM 703 N N . THR A 1 89 ? -2.058 -16.431 -6.439 1.00 84.00 89 THR A N 1
ATOM 704 C CA . THR A 1 89 ? -1.372 -15.144 -6.270 1.00 84.00 89 THR A CA 1
ATOM 705 C C . THR A 1 89 ? -2.373 -14.005 -6.143 1.00 84.00 89 THR A C 1
ATOM 707 O O . THR A 1 89 ? -3.275 -13.832 -6.975 1.00 84.00 89 THR A O 1
ATOM 710 N N . ARG A 1 90 ? -2.186 -13.157 -5.135 1.00 87.62 90 ARG A N 1
ATOM 711 C CA . ARG A 1 90 ? -3.016 -11.973 -4.932 1.00 87.62 90 ARG A CA 1
ATOM 712 C C . ARG A 1 90 ? -2.640 -10.883 -5.934 1.00 87.62 90 ARG A C 1
ATOM 714 O O . ARG A 1 90 ? -1.483 -10.510 -6.058 1.00 87.62 90 ARG A O 1
ATOM 721 N N . LEU A 1 91 ? -3.638 -10.337 -6.623 1.00 92.38 91 LEU A N 1
ATOM 722 C CA . LEU A 1 91 ? -3.471 -9.130 -7.433 1.00 92.38 91 LEU A CA 1
ATOM 723 C C . LEU A 1 91 ? -3.871 -7.917 -6.607 1.00 92.38 91 LEU A C 1
ATOM 725 O O . LEU A 1 91 ? -4.874 -7.967 -5.888 1.00 92.38 91 LEU A O 1
ATOM 729 N N . MET A 1 92 ? -3.125 -6.832 -6.747 1.00 94.81 92 MET A N 1
ATOM 730 C CA . MET A 1 92 ? -3.432 -5.559 -6.113 1.00 94.81 92 MET A CA 1
ATOM 731 C C . MET A 1 92 ? -3.180 -4.397 -7.067 1.00 94.81 92 MET A C 1
ATOM 733 O O . MET A 1 92 ? -2.367 -4.494 -7.983 1.00 94.81 92 MET A O 1
ATOM 737 N N . VAL A 1 93 ? -3.898 -3.300 -6.853 1.00 96.44 93 VAL A N 1
ATOM 738 C CA . VAL A 1 93 ? -3.697 -2.020 -7.532 1.00 96.44 93 VAL A CA 1
ATOM 739 C C . VAL A 1 93 ? -3.479 -0.968 -6.466 1.00 96.44 93 VAL A C 1
ATOM 741 O O . VAL A 1 93 ? -4.213 -0.938 -5.484 1.00 96.44 93 VAL A O 1
ATOM 744 N N . ASP A 1 94 ? -2.477 -0.130 -6.662 1.00 96.69 94 ASP A N 1
ATOM 745 C CA . ASP A 1 94 ? -2.141 0.991 -5.798 1.00 96.69 94 ASP A CA 1
ATOM 746 C C . ASP A 1 94 ? -2.159 2.276 -6.626 1.00 96.69 94 ASP A C 1
ATOM 748 O O . ASP A 1 94 ? -1.492 2.382 -7.661 1.00 96.69 94 ASP A O 1
ATOM 752 N N . SER A 1 95 ? -3.000 3.222 -6.213 1.00 96.88 95 SER A N 1
ATOM 753 C CA . SER A 1 95 ? -3.207 4.488 -6.909 1.00 96.88 95 SER A CA 1
ATOM 754 C C . SER A 1 95 ? -3.728 5.562 -5.957 1.00 96.88 95 SER A C 1
ATOM 756 O O . SER A 1 95 ? -4.430 5.284 -4.989 1.00 96.88 95 SER A O 1
ATOM 758 N N . ASP A 1 96 ? -3.421 6.813 -6.273 1.00 95.88 96 ASP A N 1
ATOM 759 C CA . ASP A 1 96 ? -4.032 8.014 -5.699 1.00 95.88 96 ASP A CA 1
ATOM 760 C C . ASP A 1 96 ? -5.340 8.417 -6.408 1.00 95.88 96 ASP A C 1
ATOM 762 O O . ASP A 1 96 ? -5.948 9.433 -6.077 1.00 95.88 96 ASP A O 1
ATOM 766 N N . GLY A 1 97 ? -5.776 7.637 -7.403 1.00 94.81 97 GLY A N 1
ATOM 767 C CA . GLY A 1 97 ? -6.931 7.932 -8.243 1.00 94.81 97 GLY A CA 1
ATOM 768 C C . GLY A 1 97 ? -6.627 8.805 -9.454 1.00 94.81 97 GLY A C 1
ATOM 769 O O . GLY A 1 97 ? -7.562 9.197 -10.152 1.00 94.81 97 GLY A O 1
ATOM 770 N N . SER A 1 98 ? -5.353 9.087 -9.732 1.00 95.19 98 SER A N 1
ATOM 771 C CA . SER A 1 98 ? -4.915 9.700 -10.982 1.00 95.19 98 SER A CA 1
ATOM 772 C C . SER A 1 98 ? -4.918 8.699 -12.151 1.00 95.19 98 SER A C 1
ATOM 774 O O . SER A 1 98 ? -5.316 7.533 -12.044 1.00 95.19 98 SER A O 1
ATOM 776 N N . ASP A 1 99 ? -4.446 9.155 -13.311 1.00 93.44 99 ASP A N 1
ATOM 777 C CA . ASP A 1 99 ? -4.198 8.285 -14.4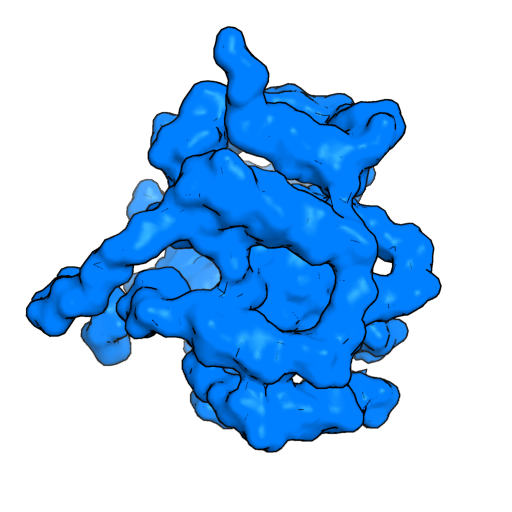63 1.00 93.44 99 ASP A CA 1
ATOM 778 C C . ASP A 1 99 ? -3.011 7.331 -14.240 1.00 93.44 99 ASP A C 1
ATOM 780 O O . ASP A 1 99 ? -2.807 6.422 -15.046 1.00 93.44 99 ASP A O 1
ATOM 784 N N . GLN A 1 100 ? -2.238 7.517 -13.163 1.00 94.06 100 GLN A N 1
ATOM 785 C CA . GLN A 1 100 ? -1.140 6.639 -12.782 1.00 94.06 100 GLN A CA 1
ATOM 786 C C . GLN A 1 100 ? -1.595 5.628 -11.724 1.00 94.06 100 GLN A C 1
ATOM 788 O O . GLN A 1 100 ? -2.335 5.935 -10.787 1.00 94.06 100 GLN A O 1
ATOM 793 N N . ALA A 1 101 ? -1.119 4.400 -11.871 1.00 95.25 101 ALA A N 1
ATOM 794 C CA . ALA A 1 101 ? -1.329 3.335 -10.902 1.00 95.25 101 ALA A CA 1
ATOM 795 C C . ALA A 1 101 ? -0.199 2.313 -11.011 1.00 95.25 101 ALA A C 1
ATOM 797 O O . ALA A 1 101 ? 0.466 2.214 -12.044 1.00 95.25 101 ALA A O 1
ATOM 798 N N . VAL A 1 102 ? -0.005 1.526 -9.961 1.00 94.56 102 VAL A N 1
ATOM 799 C CA . VAL A 1 102 ? 0.868 0.354 -9.989 1.00 94.56 102 VAL A CA 1
ATOM 800 C C . VAL A 1 102 ? 0.019 -0.869 -9.697 1.00 94.56 102 VAL A C 1
ATOM 802 O O . VAL A 1 102 ? -0.633 -0.945 -8.659 1.00 94.56 102 VAL A O 1
ATOM 805 N N . VAL A 1 103 ? 0.023 -1.835 -10.609 1.00 93.50 103 VAL A N 1
ATOM 806 C CA . VAL A 1 103 ? -0.587 -3.147 -10.374 1.00 93.50 103 VAL A CA 1
ATOM 807 C C . VAL A 1 103 ? 0.510 -4.115 -9.991 1.00 93.50 103 VAL A C 1
ATOM 809 O O . VAL A 1 103 ? 1.544 -4.143 -10.649 1.00 93.50 103 VAL A O 1
ATOM 812 N N . TYR A 1 104 ? 0.304 -4.898 -8.940 1.00 90.00 104 TYR A N 1
ATOM 813 C CA . TYR A 1 104 ? 1.291 -5.856 -8.468 1.00 90.00 104 TYR A CA 1
ATOM 814 C C . TYR A 1 104 ? 0.692 -7.232 -8.198 1.00 90.00 104 TYR A C 1
ATOM 816 O O . TYR A 1 104 ? -0.462 -7.372 -7.784 1.00 90.00 104 TYR A O 1
ATOM 824 N N . LEU A 1 105 ? 1.502 -8.246 -8.487 1.00 86.62 105 LEU A N 1
ATOM 825 C CA . LEU A 1 105 ? 1.298 -9.638 -8.114 1.00 86.62 105 LEU A CA 1
ATOM 826 C C . LEU A 1 105 ? 2.016 -9.822 -6.789 1.00 86.62 105 LEU A C 1
ATOM 828 O O . LEU A 1 105 ? 3.242 -9.894 -6.751 1.00 86.62 105 LEU A O 1
ATOM 832 N N . ASP A 1 106 ? 1.237 -9.807 -5.721 1.00 78.25 106 ASP A N 1
ATOM 833 C CA . ASP A 1 106 ? 1.715 -9.967 -4.359 1.00 78.25 106 ASP A CA 1
ATOM 834 C C . ASP A 1 106 ? 1.919 -11.453 -4.030 1.00 78.25 106 ASP A C 1
ATOM 836 O O . ASP A 1 106 ? 1.213 -12.319 -4.552 1.00 78.25 106 ASP A O 1
ATOM 840 N N . ASP A 1 107 ? 2.863 -11.731 -3.132 1.00 66.88 107 ASP A N 1
ATOM 841 C CA . ASP A 1 107 ? 3.184 -13.074 -2.631 1.00 66.88 107 ASP A CA 1
ATOM 842 C C . ASP A 1 107 ? 3.754 -14.048 -3.690 1.00 66.88 107 ASP A C 1
ATOM 844 O O . ASP A 1 107 ? 3.478 -15.249 -3.694 1.00 66.88 107 ASP A O 1
ATOM 848 N N . LEU A 1 108 ? 4.602 -13.546 -4.599 1.00 58.38 108 LEU A N 1
ATOM 849 C CA . LEU A 1 108 ? 5.271 -14.360 -5.630 1.00 58.38 108 LEU A CA 1
ATOM 850 C C . LEU A 1 108 ? 6.494 -15.142 -5.135 1.00 58.38 108 LEU A C 1
ATOM 852 O O . LEU A 1 108 ? 7.159 -15.800 -5.931 1.00 58.38 108 LEU A O 1
ATOM 856 N N . GLN A 1 109 ? 6.767 -15.159 -3.828 1.00 57.88 109 GLN A N 1
ATOM 857 C CA . GLN A 1 109 ? 7.921 -15.873 -3.250 1.00 57.88 109 GLN A CA 1
ATOM 858 C C . GLN A 1 109 ? 7.914 -17.388 -3.538 1.00 57.88 109 GLN A C 1
ATOM 860 O O . GLN A 1 109 ? 8.893 -18.083 -3.277 1.00 57.88 109 GLN A O 1
ATOM 865 N N . ARG A 1 110 ? 6.793 -17.911 -4.045 1.00 51.38 110 ARG A N 1
ATOM 866 C CA . ARG A 1 110 ? 6.532 -19.330 -4.301 1.00 51.38 110 ARG A CA 1
ATOM 867 C C . ARG A 1 110 ? 6.528 -19.712 -5.781 1.00 51.38 110 ARG A C 1
ATOM 869 O O . ARG A 1 110 ? 6.310 -20.884 -6.083 1.00 51.38 110 ARG A O 1
ATOM 876 N N . VAL A 1 111 ? 6.713 -18.756 -6.690 1.00 54.06 111 VAL A N 1
ATOM 877 C CA . VAL A 1 111 ? 6.496 -18.965 -8.125 1.00 54.06 111 VAL A CA 1
ATOM 878 C C . VAL A 1 111 ? 7.767 -18.626 -8.889 1.00 54.06 111 VAL A C 1
ATOM 880 O O . VAL A 1 111 ? 8.285 -17.517 -8.790 1.00 54.06 111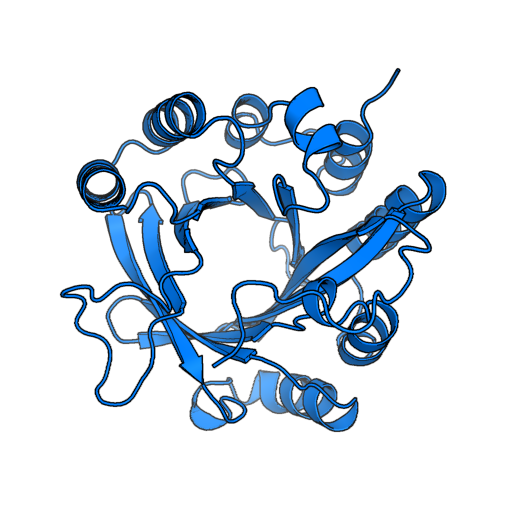 VAL A O 1
ATOM 883 N N . ASP A 1 112 ? 8.260 -19.598 -9.655 1.00 52.53 112 ASP A N 1
ATOM 884 C CA . ASP A 1 112 ? 9.374 -19.395 -10.576 1.00 52.53 112 ASP A CA 1
ATOM 885 C C . ASP A 1 112 ? 8.844 -18.606 -11.782 1.00 52.53 112 ASP A C 1
ATOM 887 O O . ASP A 1 112 ? 7.988 -19.086 -12.530 1.00 52.53 112 ASP A O 1
ATOM 891 N N . HIS A 1 113 ? 9.285 -17.359 -11.924 1.00 58.44 113 HIS A N 1
ATOM 892 C CA . HIS A 1 113 ? 8.927 -16.492 -13.041 1.00 58.44 113 HIS A CA 1
ATOM 893 C C . HIS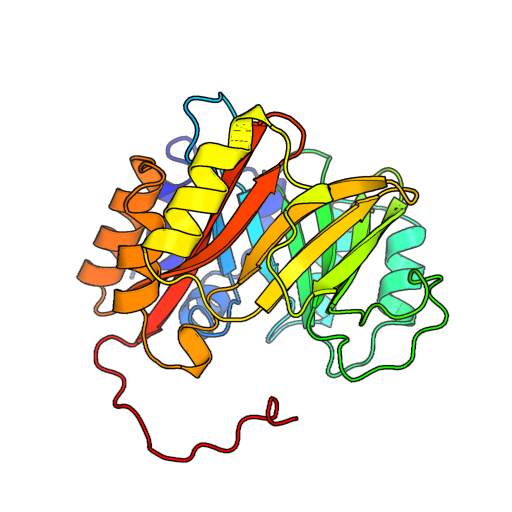 A 1 113 ? 10.176 -16.194 -13.870 1.00 58.44 113 HIS A C 1
ATOM 895 O O . HIS A 1 113 ? 11.227 -15.895 -13.310 1.00 58.44 113 HIS A O 1
ATOM 901 N N . ASP A 1 114 ? 10.031 -16.154 -15.199 1.00 55.56 114 ASP A N 1
ATOM 902 C CA . ASP A 1 114 ? 11.074 -15.740 -16.157 1.00 55.56 114 ASP A CA 1
ATOM 903 C C . ASP A 1 114 ? 11.380 -14.221 -16.099 1.00 55.56 114 ASP A C 1
ATOM 905 O O . ASP A 1 114 ? 11.692 -13.580 -17.106 1.00 55.56 114 ASP A O 1
ATOM 909 N N . LEU A 1 115 ? 11.262 -13.601 -14.924 1.00 62.50 115 LEU A N 1
ATOM 910 C CA . LEU A 1 115 ? 11.629 -12.207 -14.716 1.00 62.50 115 LEU A CA 1
ATOM 911 C C . LEU A 1 115 ? 13.138 -12.121 -14.502 1.00 62.50 115 LEU A C 1
ATOM 913 O O . LEU A 1 115 ? 13.721 -12.895 -13.744 1.00 62.50 115 LEU A O 1
ATOM 917 N N . GLN A 1 116 ? 13.779 -11.149 -15.153 1.00 63.72 116 GLN A N 1
ATOM 918 C CA . GLN A 1 116 ? 15.207 -10.876 -14.980 1.00 63.72 116 GLN A CA 1
ATOM 919 C C . GLN A 1 116 ? 15.461 -10.200 -13.626 1.00 63.72 116 GLN A C 1
ATOM 921 O O . GLN A 1 116 ? 15.761 -9.014 -13.539 1.00 63.72 116 GLN A O 1
ATOM 926 N N . VAL A 1 117 ? 15.309 -10.960 -12.544 1.00 69.75 117 VAL A N 1
ATOM 927 C CA . VAL A 1 117 ? 15.653 -10.515 -11.194 1.00 69.75 117 VAL A CA 1
ATOM 928 C C . VAL A 1 117 ? 17.183 -10.489 -11.068 1.00 69.75 117 VAL A C 1
ATOM 930 O O . VAL A 1 117 ? 17.842 -11.428 -11.529 1.00 69.75 117 VAL A O 1
ATOM 933 N N . PRO A 1 118 ? 17.789 -9.453 -10.453 1.00 70.25 118 PRO A N 1
ATOM 934 C CA . PRO A 1 118 ? 19.227 -9.432 -10.226 1.00 70.25 118 PRO A CA 1
ATOM 935 C C . PRO A 1 118 ? 19.699 -10.698 -9.502 1.00 70.25 118 PRO A C 1
ATOM 937 O O . PRO A 1 118 ? 19.057 -11.173 -8.564 1.00 70.25 118 PRO A O 1
ATOM 940 N N . ALA A 1 119 ? 20.835 -11.244 -9.943 1.00 69.69 119 ALA A N 1
ATOM 941 C CA . ALA A 1 119 ? 21.336 -12.524 -9.456 1.00 69.69 119 ALA A CA 1
ATOM 942 C C . ALA A 1 119 ? 21.464 -12.550 -7.921 1.00 69.69 119 ALA A C 1
ATOM 944 O O . ALA A 1 119 ? 22.090 -11.675 -7.322 1.00 69.69 119 ALA A O 1
ATOM 945 N N . GLY A 1 120 ? 20.899 -13.588 -7.299 1.00 71.69 120 GLY A N 1
ATOM 946 C CA . GLY A 1 120 ? 20.948 -13.796 -5.850 1.00 71.69 120 GLY A CA 1
ATOM 947 C C . GLY A 1 120 ? 19.872 -13.061 -5.043 1.00 71.69 120 GLY A C 1
ATOM 948 O O . GLY A 1 120 ? 19.896 -13.163 -3.818 1.00 71.69 120 GLY A O 1
ATOM 949 N N . LEU A 1 121 ? 18.939 -12.351 -5.689 1.00 75.62 121 LEU A N 1
ATOM 950 C CA . LEU A 1 121 ? 17.792 -11.731 -5.022 1.00 75.62 121 LEU A CA 1
ATOM 951 C C . LEU A 1 121 ? 16.515 -12.557 -5.211 1.00 75.62 121 LEU A C 1
ATOM 953 O O . LEU A 1 121 ? 16.255 -13.091 -6.286 1.00 75.62 121 LEU A O 1
ATOM 957 N N . GLU A 1 122 ? 15.706 -12.635 -4.157 1.00 83.19 122 GLU A N 1
ATOM 958 C CA . GLU A 1 122 ? 14.409 -13.320 -4.165 1.00 83.19 122 GLU A CA 1
ATOM 959 C C . GLU A 1 122 ? 13.306 -12.336 -4.592 1.00 83.19 122 GLU A C 1
ATOM 961 O O . GLU A 1 122 ? 13.244 -11.212 -4.089 1.00 83.19 122 GLU A O 1
ATOM 966 N N . LEU A 1 123 ? 12.424 -12.731 -5.513 1.00 85.75 123 LEU A N 1
ATOM 967 C CA . LEU A 1 123 ? 11.274 -11.918 -5.919 1.00 85.75 123 LEU A CA 1
ATOM 968 C C . LEU A 1 123 ? 10.192 -11.943 -4.831 1.00 85.75 123 LEU A C 1
ATOM 970 O O . LEU A 1 123 ? 9.791 -13.007 -4.368 1.00 85.75 123 LEU A O 1
ATOM 974 N N . LEU A 1 124 ? 9.693 -10.769 -4.445 1.00 86.25 124 LEU A N 1
ATOM 975 C CA . LEU A 1 124 ? 8.544 -10.624 -3.551 1.00 86.25 124 LEU A CA 1
ATOM 976 C C . LEU A 1 124 ? 7.265 -10.326 -4.336 1.00 86.25 124 LEU A C 1
ATOM 978 O O . LEU A 1 124 ? 6.238 -10.953 -4.090 1.00 86.25 124 LEU A O 1
ATOM 982 N N . ALA A 1 125 ? 7.344 -9.400 -5.294 1.00 88.44 125 ALA A N 1
ATOM 983 C CA . ALA A 1 125 ? 6.223 -9.040 -6.153 1.00 88.44 125 ALA A CA 1
ATOM 984 C C . ALA A 1 125 ? 6.690 -8.582 -7.538 1.00 88.44 125 ALA A C 1
ATOM 986 O O . ALA A 1 125 ? 7.721 -7.919 -7.667 1.00 88.44 125 ALA A O 1
ATOM 987 N N . TRP A 1 126 ? 5.899 -8.879 -8.566 1.00 87.75 126 TRP A N 1
ATOM 988 C CA . TRP A 1 126 ? 6.043 -8.293 -9.901 1.00 87.75 126 TRP A CA 1
ATOM 989 C C . TRP A 1 126 ? 5.063 -7.132 -10.032 1.00 87.75 126 TRP A C 1
ATOM 991 O O . TRP A 1 126 ? 3.921 -7.247 -9.595 1.00 87.75 126 TRP A O 1
ATOM 1001 N N . THR A 1 127 ? 5.498 -6.010 -10.599 1.00 90.00 127 THR A N 1
ATOM 1002 C CA . THR A 1 127 ? 4.701 -4.790 -10.714 1.00 90.00 127 THR A CA 1
ATOM 1003 C C . THR A 1 127 ? 4.653 -4.273 -12.146 1.00 90.00 127 THR A C 1
ATOM 1005 O O . THR A 1 127 ? 5.644 -4.357 -12.866 1.00 90.00 127 THR A O 1
ATOM 1008 N N . VAL A 1 128 ? 3.542 -3.646 -12.520 1.00 91.44 128 VAL A N 1
ATOM 1009 C CA . VAL A 1 128 ? 3.372 -2.918 -13.778 1.00 91.44 128 VAL A CA 1
ATOM 1010 C C . VAL A 1 128 ? 2.893 -1.506 -13.462 1.00 91.44 128 VAL A C 1
ATOM 1012 O O . VAL A 1 128 ? 1.813 -1.321 -12.895 1.00 91.44 128 VAL A O 1
ATOM 1015 N N . ALA A 1 129 ? 3.690 -0.507 -13.834 1.00 92.19 129 ALA A N 1
ATOM 1016 C CA . ALA A 1 129 ? 3.335 0.902 -13.722 1.00 92.19 129 ALA A CA 1
ATOM 1017 C C . ALA A 1 129 ? 2.520 1.356 -14.943 1.00 92.19 129 ALA A C 1
ATOM 1019 O O . ALA A 1 129 ? 2.913 1.164 -16.098 1.00 92.19 129 ALA A O 1
ATOM 1020 N N . LEU A 1 130 ? 1.379 1.982 -14.682 1.00 92.31 130 LEU A N 1
ATOM 1021 C CA . LEU A 1 130 ? 0.368 2.379 -15.657 1.00 92.31 130 LEU A CA 1
ATOM 1022 C C . LEU A 1 130 ? 0.327 3.898 -15.820 1.00 92.31 130 LEU A C 1
ATOM 1024 O O . LEU A 1 130 ? 0.626 4.600 -14.860 1.00 92.31 130 LEU A O 1
ATOM 1028 N N . PRO A 1 131 ? -0.056 4.407 -17.008 1.00 89.81 131 PRO A N 1
ATOM 1029 C CA . PRO A 1 131 ? -0.514 3.663 -18.188 1.00 89.81 131 PRO A CA 1
ATOM 1030 C C . PRO A 1 131 ? 0.635 3.151 -19.067 1.00 89.81 131 PRO A C 1
ATOM 1032 O O . PRO A 1 131 ? 0.393 2.377 -19.990 1.00 89.81 131 PRO A O 1
ATOM 1035 N N . ALA A 1 132 ? 1.874 3.562 -18.774 1.00 86.94 132 ALA A N 1
ATOM 1036 C CA . ALA A 1 132 ? 3.055 3.259 -19.579 1.00 86.94 132 ALA A CA 1
ATOM 1037 C C . ALA A 1 132 ? 3.288 1.753 -19.791 1.00 86.94 132 ALA A C 1
ATOM 1039 O O . ALA A 1 132 ? 3.950 1.376 -20.752 1.00 86.94 132 ALA A O 1
ATOM 1040 N N . GLY A 1 133 ? 2.762 0.902 -18.903 1.00 85.56 133 GLY A N 1
ATOM 1041 C CA . GLY A 1 133 ? 2.971 -0.541 -18.956 1.00 85.56 133 GLY A CA 1
ATOM 1042 C C . GLY A 1 133 ? 4.422 -0.913 -18.663 1.00 85.56 133 GLY A C 1
ATOM 1043 O O . GLY A 1 133 ? 4.914 -1.892 -19.210 1.00 85.56 133 GLY A O 1
ATOM 1044 N N . THR A 1 134 ? 5.107 -0.089 -17.864 1.00 88.25 134 THR A N 1
ATOM 1045 C CA . THR A 1 134 ? 6.496 -0.316 -17.459 1.00 88.25 134 THR A CA 1
ATOM 1046 C C . THR A 1 134 ? 6.540 -1.429 -16.427 1.00 88.25 134 THR A C 1
ATOM 1048 O O . THR A 1 134 ? 5.924 -1.293 -15.369 1.00 88.25 134 THR A O 1
ATOM 1051 N N . ASP A 1 135 ? 7.310 -2.475 -16.702 1.00 87.44 135 ASP A N 1
ATOM 1052 C CA . ASP A 1 135 ? 7.582 -3.522 -15.727 1.00 87.44 135 ASP A CA 1
ATOM 1053 C C . ASP A 1 135 ? 8.535 -3.031 -14.627 1.00 87.44 135 ASP A C 1
ATOM 1055 O O . ASP A 1 135 ? 9.459 -2.240 -14.843 1.00 87.44 135 ASP A O 1
ATOM 1059 N N . GLY A 1 136 ? 8.304 -3.531 -13.423 1.00 89.06 136 GLY A N 1
ATOM 1060 C CA . GLY A 1 136 ? 9.136 -3.323 -12.248 1.00 89.06 136 GLY A CA 1
ATOM 1061 C C . GLY A 1 136 ? 8.936 -4.465 -11.267 1.00 89.06 136 GLY A C 1
ATOM 1062 O O . GLY A 1 136 ? 8.078 -5.314 -11.469 1.00 89.06 136 GLY A O 1
ATOM 1063 N N . PHE A 1 137 ? 9.698 -4.524 -10.189 1.00 89.19 137 PHE A N 1
ATOM 1064 C CA . PHE A 1 137 ? 9.579 -5.626 -9.236 1.00 89.19 137 PHE A CA 1
ATOM 1065 C C . PHE A 1 137 ? 9.995 -5.203 -7.834 1.00 89.19 137 PHE A C 1
ATOM 1067 O O . PHE A 1 137 ? 10.710 -4.217 -7.647 1.00 89.19 137 PHE A O 1
ATOM 1074 N N . LEU A 1 138 ? 9.537 -5.955 -6.837 1.00 91.12 138 LEU A N 1
ATOM 1075 C CA . LEU A 1 138 ? 10.022 -5.875 -5.469 1.00 91.12 138 LEU A CA 1
ATOM 1076 C C . LEU A 1 138 ? 10.894 -7.095 -5.203 1.00 91.12 138 LEU A C 1
ATOM 1078 O O . LEU A 1 138 ? 10.427 -8.224 -5.321 1.00 91.12 138 LEU A O 1
ATOM 1082 N N . THR A 1 139 ? 12.143 -6.875 -4.809 1.00 90.25 139 THR A N 1
ATOM 1083 C CA . THR A 1 139 ? 13.028 -7.951 -4.336 1.00 90.25 139 THR A CA 1
ATOM 1084 C C . THR A 1 139 ? 13.052 -7.985 -2.823 1.00 90.25 139 THR A C 1
ATOM 1086 O O . THR A 1 139 ? 13.124 -6.919 -2.214 1.00 90.25 139 THR A O 1
ATOM 1089 N N . ARG A 1 140 ? 13.094 -9.174 -2.232 1.00 89.06 140 ARG A N 1
ATOM 1090 C CA . ARG A 1 140 ? 13.297 -9.415 -0.806 1.00 89.06 140 ARG A CA 1
ATOM 1091 C C . ARG A 1 140 ? 14.783 -9.373 -0.444 1.00 89.06 140 ARG A C 1
ATOM 1093 O O . ARG A 1 140 ? 15.630 -9.898 -1.160 1.00 89.06 140 ARG A O 1
ATOM 1100 N N . HIS A 1 141 ? 15.075 -8.783 0.710 1.00 88.50 141 HIS A N 1
ATOM 1101 C CA . HIS A 1 141 ? 16.407 -8.650 1.293 1.00 88.50 141 HIS A CA 1
ATOM 1102 C C . HIS A 1 141 ? 16.391 -9.120 2.747 1.00 88.50 141 HIS A C 1
ATOM 1104 O O . HIS A 1 141 ? 15.420 -8.917 3.479 1.00 88.50 141 HIS A O 1
ATOM 1110 N N . ARG A 1 142 ? 17.480 -9.774 3.163 1.00 82.00 142 ARG A N 1
ATOM 1111 C CA . ARG A 1 142 ? 17.666 -10.242 4.549 1.00 82.00 142 ARG A CA 1
ATOM 1112 C C . ARG A 1 142 ? 18.242 -9.164 5.457 1.00 82.00 142 ARG A C 1
ATOM 1114 O O . ARG A 1 142 ? 18.022 -9.199 6.662 1.00 82.00 142 ARG A O 1
ATOM 1121 N N . GLU A 1 143 ? 18.975 -8.229 4.870 1.00 88.19 143 GLU A N 1
ATOM 1122 C CA . GLU A 1 143 ? 19.612 -7.123 5.569 1.00 88.19 143 GLU A CA 1
ATOM 1123 C C . GLU A 1 143 ? 18.958 -5.798 5.168 1.00 88.19 143 GLU A C 1
ATOM 1125 O O . GLU A 1 143 ? 18.416 -5.690 4.061 1.00 88.19 143 GLU A O 1
ATOM 1130 N N . PRO A 1 144 ? 19.007 -4.780 6.044 1.00 89.12 144 PRO A N 1
ATOM 1131 C CA . PRO A 1 144 ? 18.498 -3.464 5.715 1.00 89.12 144 PRO A CA 1
ATOM 1132 C C . PRO A 1 144 ? 19.196 -2.898 4.469 1.00 89.12 144 PRO A C 1
ATOM 1134 O O . PRO A 1 144 ? 20.422 -2.991 4.341 1.00 89.12 144 PRO A O 1
ATOM 1137 N N . PRO A 1 145 ? 18.452 -2.258 3.559 1.00 86.50 145 PRO A N 1
ATOM 1138 C CA . PRO A 1 145 ? 18.949 -1.882 2.244 1.00 86.50 145 PRO A CA 1
ATOM 1139 C C . PRO A 1 145 ? 19.768 -0.577 2.250 1.00 86.50 145 PRO A C 1
ATOM 1141 O O . PRO A 1 145 ? 19.531 0.321 1.441 1.00 86.50 145 PRO A O 1
ATOM 1144 N N . HIS A 1 146 ? 20.753 -0.456 3.147 1.00 87.69 146 HIS A N 1
ATOM 1145 C CA . HIS A 1 146 ? 21.568 0.755 3.323 1.00 87.69 146 HIS A CA 1
ATOM 1146 C C . HIS A 1 146 ? 22.095 1.372 2.011 1.00 87.69 146 HIS A C 1
ATOM 1148 O O . HIS A 1 146 ? 21.985 2.589 1.874 1.00 87.69 146 HIS A O 1
ATOM 1154 N N . PRO A 1 147 ? 22.621 0.602 1.032 1.00 86.94 147 PRO A N 1
ATOM 1155 C CA . PRO A 1 147 ? 23.176 1.177 -0.199 1.00 86.94 147 PRO A CA 1
ATOM 1156 C C . PRO A 1 147 ? 22.142 1.845 -1.114 1.00 86.94 147 PRO A C 1
ATOM 1158 O O . PRO A 1 147 ? 22.512 2.627 -1.988 1.00 86.94 147 PRO A O 1
ATOM 1161 N N . TRP A 1 148 ? 20.861 1.514 -0.948 1.00 87.38 148 TRP A N 1
ATOM 1162 C CA . TRP A 1 148 ? 19.776 1.942 -1.833 1.00 87.38 148 TRP A CA 1
ATOM 1163 C C . TRP A 1 148 ? 18.893 3.031 -1.223 1.00 87.38 148 TRP A C 1
ATOM 1165 O O . TRP A 1 148 ? 18.068 3.614 -1.926 1.00 87.38 148 TRP A O 1
ATOM 1175 N N . VAL A 1 149 ? 19.072 3.327 0.066 1.00 88.38 149 VAL A N 1
ATOM 1176 C CA . VAL A 1 149 ? 18.388 4.434 0.736 1.00 88.38 149 VAL A CA 1
ATOM 1177 C C . VAL A 1 149 ? 19.150 5.737 0.467 1.00 88.38 149 VAL A C 1
ATOM 1179 O O . VAL A 1 149 ? 20.359 5.792 0.700 1.00 88.38 149 VAL A O 1
ATOM 1182 N N . PRO A 1 150 ? 18.481 6.808 -0.004 1.00 86.88 150 PRO A N 1
ATOM 1183 C CA . PRO A 1 150 ? 19.113 8.116 -0.154 1.00 86.88 150 PRO A CA 1
ATOM 1184 C C . PRO A 1 150 ? 19.741 8.603 1.151 1.00 86.88 150 PRO A C 1
ATOM 1186 O O . PRO A 1 150 ? 19.167 8.428 2.223 1.00 86.88 150 PRO A O 1
ATOM 1189 N N . THR A 1 151 ? 20.870 9.311 1.069 1.00 89.94 151 THR A N 1
ATOM 1190 C CA . THR A 1 151 ? 21.550 9.864 2.253 1.00 89.94 151 THR A CA 1
ATOM 1191 C C . THR A 1 151 ? 20.631 10.743 3.108 1.00 89.94 151 THR A C 1
ATOM 1193 O O . THR A 1 151 ? 20.748 10.736 4.331 1.00 89.94 151 THR A O 1
ATOM 1196 N N . SER A 1 152 ? 19.686 11.459 2.489 1.00 89.62 152 SER A N 1
ATOM 1197 C CA . SER A 1 152 ? 18.674 12.263 3.191 1.00 89.62 152 SER A CA 1
ATOM 1198 C C . SER A 1 152 ? 17.737 11.434 4.077 1.00 89.62 152 SER A C 1
ATOM 1200 O O . SER A 1 152 ? 17.260 11.943 5.084 1.00 89.62 152 SER A O 1
ATOM 1202 N N . LEU A 1 153 ? 17.514 10.160 3.743 1.00 91.31 153 LEU A N 1
ATOM 1203 C CA . LEU A 1 153 ? 16.672 9.217 4.486 1.00 91.31 153 LEU A CA 1
ATOM 1204 C C . LEU A 1 153 ? 17.472 8.253 5.372 1.00 91.31 153 LEU A C 1
ATOM 1206 O O . LEU A 1 153 ? 16.884 7.431 6.076 1.00 91.31 153 LEU A O 1
ATOM 1210 N N . ALA A 1 154 ? 18.804 8.362 5.395 1.00 91.62 154 ALA A N 1
ATOM 1211 C CA . ALA A 1 154 ? 19.638 7.578 6.302 1.00 91.62 154 ALA A CA 1
ATOM 1212 C C . ALA A 1 154 ? 19.248 7.753 7.789 1.00 91.62 154 ALA A C 1
ATOM 1214 O O . ALA A 1 154 ? 19.242 6.746 8.501 1.00 91.62 154 ALA A O 1
ATOM 1215 N N . PRO A 1 155 ? 18.865 8.957 8.279 1.00 92.19 155 PRO A N 1
ATOM 1216 C CA . PRO A 1 155 ? 18.339 9.112 9.637 1.00 92.19 155 PRO A CA 1
ATOM 1217 C C . PRO A 1 155 ? 17.044 8.326 9.877 1.00 92.19 155 PRO A C 1
ATOM 1219 O O . PRO A 1 155 ? 16.915 7.689 10.918 1.00 92.19 155 PRO A O 1
ATOM 1222 N N . SER A 1 156 ? 16.122 8.308 8.910 1.00 94.12 156 SER A N 1
ATOM 1223 C CA . SER A 1 156 ? 14.853 7.571 9.000 1.00 94.12 156 SER A CA 1
ATOM 1224 C C . SER A 1 156 ? 15.076 6.060 9.030 1.00 94.12 156 SER A C 1
ATOM 1226 O O . SER A 1 156 ? 14.535 5.372 9.893 1.00 94.12 156 SER A O 1
ATOM 1228 N N . LEU A 1 157 ? 15.945 5.538 8.153 1.00 94.19 157 LEU A N 1
ATOM 1229 C CA . LEU A 1 157 ? 16.355 4.130 8.190 1.00 94.19 157 LEU A CA 1
ATOM 1230 C C . LEU A 1 157 ? 17.006 3.780 9.534 1.00 94.19 157 LEU A C 1
ATOM 1232 O O . LEU A 1 157 ? 16.681 2.760 10.135 1.00 94.19 157 LEU A O 1
ATOM 1236 N N . LYS A 1 158 ? 17.911 4.631 10.026 1.00 93.06 158 LYS A N 1
ATOM 1237 C CA . LYS A 1 158 ? 18.549 4.439 11.330 1.00 93.06 158 LYS A CA 1
ATOM 1238 C C . LYS A 1 158 ? 17.513 4.411 12.458 1.00 93.06 158 LYS A C 1
ATOM 1240 O O . LYS A 1 158 ? 17.572 3.513 13.290 1.00 93.06 158 LYS A O 1
ATOM 1245 N N . GLY A 1 159 ? 16.544 5.326 12.445 1.00 92.69 159 GLY A N 1
ATOM 1246 C CA . GLY A 1 159 ? 15.450 5.364 13.414 1.00 92.69 159 GLY A CA 1
ATOM 1247 C C . GLY A 1 159 ? 14.611 4.085 13.409 1.00 92.69 159 GLY A C 1
ATOM 1248 O O . GLY A 1 159 ? 14.329 3.546 14.477 1.00 92.69 159 GLY A O 1
ATOM 1249 N N . LEU A 1 160 ? 14.274 3.545 12.232 1.00 93.88 160 LEU A N 1
ATOM 1250 C CA . LEU A 1 160 ? 13.602 2.243 12.120 1.00 93.88 160 LEU A CA 1
ATOM 1251 C C . LEU A 1 160 ? 14.415 1.139 12.816 1.00 93.88 160 LEU A C 1
ATOM 1253 O O . LEU A 1 160 ? 13.889 0.411 13.658 1.00 93.88 160 LEU A O 1
ATOM 1257 N N . LEU A 1 161 ? 15.711 1.044 12.508 1.00 94.12 161 LEU A N 1
ATOM 1258 C CA . LEU A 1 161 ? 16.601 0.016 13.057 1.00 94.12 161 LEU A CA 1
ATOM 1259 C C . LEU A 1 161 ? 16.790 0.147 14.573 1.00 94.12 161 LEU A C 1
ATOM 1261 O O . LEU A 1 161 ? 16.697 -0.846 15.288 1.00 94.12 161 LEU A O 1
ATOM 1265 N N . GLU A 1 162 ? 16.997 1.363 15.080 1.00 93.38 162 GLU A N 1
ATOM 1266 C CA . GLU A 1 162 ? 17.163 1.628 16.516 1.00 93.38 162 GLU A CA 1
ATOM 1267 C C . GLU A 1 162 ? 15.893 1.312 17.320 1.00 93.38 162 GLU A C 1
ATOM 1269 O O . GLU A 1 162 ? 15.983 0.905 18.479 1.00 93.38 162 GLU A O 1
ATOM 1274 N N . ASN A 1 163 ? 14.711 1.418 16.704 1.00 91.94 163 ASN A N 1
ATOM 1275 C CA . ASN A 1 163 ? 13.453 1.000 17.323 1.00 91.94 163 ASN A CA 1
ATOM 1276 C C . ASN A 1 163 ? 13.155 -0.506 17.171 1.00 91.94 163 ASN A C 1
ATOM 1278 O O . ASN A 1 163 ? 12.143 -0.989 17.691 1.00 91.94 163 ASN A O 1
ATOM 1282 N N . GLY A 1 164 ? 14.050 -1.264 16.533 1.00 91.06 164 GLY A N 1
ATOM 1283 C CA . GLY A 1 164 ? 13.950 -2.714 16.382 1.00 91.06 164 GLY A CA 1
ATOM 1284 C C . GLY A 1 164 ? 13.156 -3.154 15.156 1.00 91.06 164 GLY A C 1
ATOM 1285 O O . GLY A 1 164 ? 12.428 -4.141 15.243 1.00 91.06 164 GLY A O 1
ATOM 1286 N N . ALA A 1 165 ? 13.250 -2.423 14.039 1.00 91.50 165 ALA A N 1
ATOM 1287 C CA . ALA A 1 165 ? 12.732 -2.882 12.753 1.00 91.50 165 ALA A CA 1
ATOM 1288 C C . ALA A 1 165 ? 13.364 -4.225 12.362 1.00 91.50 165 ALA A C 1
ATOM 1290 O O . ALA A 1 165 ? 14.516 -4.309 11.938 1.00 91.50 165 ALA A O 1
ATOM 1291 N N . GLU A 1 166 ? 12.562 -5.273 12.498 1.00 83.75 166 GLU A N 1
ATOM 1292 C CA . GLU A 1 166 ? 12.828 -6.632 12.048 1.00 83.75 166 GLU A CA 1
ATOM 1293 C C . GLU A 1 166 ? 11.750 -7.040 11.039 1.00 83.75 166 GLU A C 1
ATOM 1295 O O . GLU A 1 166 ? 10.702 -6.401 10.951 1.00 83.75 166 GLU A O 1
ATOM 1300 N N . GLY A 1 167 ? 11.981 -8.119 10.295 1.00 78.62 167 GLY A N 1
ATOM 1301 C CA . GLY A 1 167 ? 11.029 -8.626 9.309 1.00 78.62 167 GLY A CA 1
ATOM 1302 C C . GLY A 1 167 ? 11.613 -8.625 7.911 1.00 78.62 167 GLY A C 1
ATOM 1303 O O . GLY A 1 167 ? 12.782 -8.976 7.728 1.00 78.62 167 GLY A O 1
ATOM 1304 N N . ILE A 1 168 ? 10.792 -8.271 6.927 1.00 89.56 168 ILE A N 1
ATOM 1305 C CA . ILE A 1 168 ? 11.198 -8.288 5.525 1.00 89.56 168 ILE A CA 1
ATOM 1306 C C . ILE A 1 168 ? 11.651 -6.893 5.113 1.00 89.56 168 ILE A C 1
ATOM 1308 O O . ILE A 1 168 ? 10.921 -5.913 5.256 1.00 89.56 168 ILE A O 1
ATOM 1312 N N . TRP A 1 169 ? 12.848 -6.826 4.542 1.00 93.25 169 TRP A N 1
ATOM 1313 C CA . TRP A 1 169 ? 13.289 -5.677 3.769 1.00 93.25 169 TRP A CA 1
ATOM 1314 C C . TRP A 1 169 ? 13.031 -5.946 2.296 1.00 93.25 169 TRP A C 1
ATOM 1316 O O . TRP A 1 169 ? 13.212 -7.071 1.826 1.00 93.25 169 TRP A O 1
ATOM 1326 N N . ALA A 1 170 ? 12.617 -4.926 1.557 1.00 93.31 170 ALA A N 1
ATOM 1327 C CA . ALA A 1 170 ? 12.464 -5.034 0.119 1.00 93.31 170 ALA A CA 1
ATOM 1328 C C . ALA A 1 170 ? 13.004 -3.806 -0.611 1.00 93.31 170 ALA A C 1
ATOM 1330 O O . ALA A 1 170 ? 13.157 -2.731 -0.035 1.00 93.31 170 ALA A O 1
ATOM 1331 N N . ILE A 1 171 ? 13.302 -3.980 -1.894 1.00 93.38 171 ILE A N 1
ATOM 1332 C CA . ILE A 1 171 ? 13.660 -2.890 -2.803 1.00 93.38 171 ILE A CA 1
ATOM 1333 C C . ILE A 1 171 ? 12.700 -2.911 -3.969 1.00 93.38 171 ILE A C 1
ATOM 1335 O O . ILE A 1 171 ? 12.513 -3.963 -4.579 1.00 93.38 171 ILE A O 1
ATOM 1339 N N . ARG A 1 172 ? 12.128 -1.748 -4.278 1.00 93.12 172 ARG A N 1
ATOM 1340 C CA . ARG A 1 172 ? 11.342 -1.523 -5.487 1.00 93.12 172 ARG A CA 1
ATOM 1341 C C . ARG A 1 172 ? 12.266 -1.097 -6.622 1.00 93.12 172 ARG A C 1
ATOM 1343 O O . ARG A 1 172 ? 13.029 -0.138 -6.477 1.00 93.12 172 ARG A O 1
ATOM 1350 N N . TRP A 1 173 ? 12.137 -1.772 -7.756 1.00 91.06 173 TRP A N 1
ATOM 1351 C CA . TRP A 1 173 ? 12.921 -1.559 -8.970 1.00 91.06 173 TRP A CA 1
ATOM 1352 C C . TRP A 1 173 ? 12.017 -1.169 -10.131 1.00 91.06 173 TRP A C 1
ATOM 1354 O O . TRP A 1 173 ? 10.998 -1.817 -10.357 1.00 91.06 173 TRP A O 1
ATOM 1364 N N . HIS A 1 174 ? 12.398 -0.134 -10.875 1.00 87.44 174 HIS A N 1
ATOM 1365 C CA . HIS A 1 174 ? 11.774 0.271 -12.137 1.00 87.44 174 HIS A CA 1
ATOM 1366 C C . HIS A 1 174 ? 12.881 0.392 -13.191 1.00 87.44 174 HIS A C 1
ATOM 1368 O O . HIS A 1 174 ? 13.852 1.105 -12.936 1.00 87.44 174 HIS A O 1
ATOM 1374 N N . HIS A 1 175 ? 12.745 -0.258 -14.356 1.00 81.00 175 HIS A N 1
ATOM 1375 C CA . HIS A 1 175 ? 13.769 -0.241 -15.424 1.00 81.00 175 HIS A CA 1
ATOM 1376 C C . HIS A 1 175 ? 15.199 -0.478 -14.890 1.00 81.00 175 HIS A C 1
ATOM 1378 O O . HIS A 1 175 ? 16.108 0.305 -15.161 1.00 81.00 175 HIS A O 1
ATOM 1384 N N . ASP A 1 176 ? 15.373 -1.493 -14.038 1.00 76.69 176 ASP A N 1
ATOM 1385 C CA . ASP A 1 176 ? 16.644 -1.865 -13.383 1.00 76.69 176 ASP A CA 1
ATOM 1386 C C . ASP A 1 176 ? 17.239 -0.835 -12.404 1.00 76.69 176 ASP A C 1
ATOM 1388 O O . ASP A 1 176 ? 18.332 -1.029 -11.865 1.00 76.69 176 ASP A O 1
ATOM 1392 N N . ALA A 1 177 ? 16.518 0.246 -12.106 1.00 87.06 177 ALA A N 1
ATOM 1393 C CA . ALA A 1 177 ? 16.921 1.234 -11.118 1.00 87.06 177 ALA A CA 1
ATOM 1394 C C . ALA A 1 177 ? 16.123 1.074 -9.811 1.00 87.06 177 ALA A C 1
ATOM 1396 O O . ALA A 1 177 ? 14.890 1.020 -9.844 1.00 87.06 177 ALA A O 1
ATOM 1397 N N . PRO A 1 178 ? 16.788 1.072 -8.642 1.00 90.06 178 PRO A N 1
ATOM 1398 C CA . PRO A 1 178 ? 16.102 1.113 -7.360 1.00 90.06 178 PRO A CA 1
ATOM 1399 C C . PRO A 1 178 ? 15.451 2.492 -7.184 1.00 90.06 178 PRO A C 1
ATOM 1401 O O . PRO A 1 178 ? 16.095 3.537 -7.368 1.00 90.06 178 PRO A O 1
ATOM 1404 N N . VAL A 1 179 ? 14.164 2.489 -6.839 1.00 91.75 179 VAL A N 1
ATOM 1405 C CA . VAL A 1 179 ? 13.350 3.705 -6.660 1.00 91.75 179 VAL A CA 1
ATOM 1406 C C . VAL A 1 179 ? 12.845 3.883 -5.233 1.00 91.75 179 VAL A C 1
ATOM 1408 O O . VAL A 1 179 ? 12.543 5.011 -4.839 1.00 91.75 179 VAL A O 1
ATOM 1411 N N . ALA A 1 180 ? 12.795 2.806 -4.450 1.00 94.06 180 ALA A N 1
ATOM 1412 C CA . ALA A 1 180 ? 12.459 2.865 -3.038 1.00 94.06 180 ALA A CA 1
ATOM 1413 C C . ALA A 1 180 ? 12.984 1.645 -2.276 1.00 94.06 180 ALA A C 1
ATOM 1415 O O . ALA A 1 180 ? 13.127 0.555 -2.836 1.00 94.06 180 ALA A O 1
ATOM 1416 N N . ALA A 1 181 ? 13.223 1.840 -0.986 1.00 95.62 181 ALA A N 1
ATOM 1417 C CA . ALA A 1 181 ? 13.450 0.779 -0.019 1.00 95.62 181 ALA A CA 1
ATOM 1418 C C . ALA A 1 181 ? 12.212 0.614 0.859 1.00 95.62 181 ALA A C 1
ATOM 1420 O O . ALA A 1 181 ? 11.582 1.600 1.222 1.00 95.62 181 ALA A O 1
ATOM 1421 N N . LEU A 1 182 ? 11.877 -0.617 1.221 1.00 95.31 182 LEU A N 1
ATOM 1422 C CA . LEU A 1 182 ? 10.699 -0.932 2.010 1.00 95.31 182 LEU A CA 1
ATOM 1423 C C . LEU A 1 182 ? 11.089 -1.732 3.247 1.00 95.31 182 LEU A C 1
ATOM 1425 O O . LEU A 1 182 ? 11.917 -2.642 3.174 1.00 95.31 182 LEU A O 1
ATOM 1429 N N . TRP A 1 183 ? 10.441 -1.420 4.361 1.00 95.75 183 TRP A N 1
ATOM 1430 C CA . TRP A 1 183 ? 10.345 -2.297 5.521 1.00 95.75 183 TRP A CA 1
ATOM 1431 C C . TRP A 1 183 ? 8.913 -2.817 5.619 1.00 95.75 183 TRP A C 1
ATOM 1433 O O . TRP A 1 183 ? 7.977 -2.022 5.605 1.00 95.75 183 TRP A O 1
ATOM 1443 N N . ILE A 1 184 ? 8.743 -4.133 5.723 1.00 93.88 184 ILE A N 1
ATOM 1444 C CA . ILE A 1 184 ? 7.451 -4.801 5.907 1.00 93.88 184 ILE A CA 1
ATOM 1445 C C . ILE A 1 184 ? 7.447 -5.397 7.314 1.00 93.88 184 ILE A C 1
ATOM 1447 O O . ILE A 1 184 ? 8.303 -6.219 7.655 1.00 93.88 184 ILE A O 1
ATOM 1451 N N . SER A 1 185 ? 6.489 -4.972 8.136 1.00 92.31 185 SER A N 1
ATOM 1452 C CA . SER A 1 185 ? 6.500 -5.212 9.584 1.00 92.31 185 SER A CA 1
ATOM 1453 C C . SER A 1 185 ? 6.196 -6.650 9.986 1.00 92.31 185 SER A C 1
ATOM 1455 O O . SER A 1 185 ? 6.515 -7.082 11.094 1.00 92.31 185 SER A O 1
ATOM 1457 N N . GLU A 1 186 ? 5.531 -7.382 9.096 1.00 88.94 186 GLU A N 1
ATOM 1458 C CA . GLU A 1 186 ? 4.979 -8.708 9.343 1.00 88.94 186 GLU A CA 1
ATOM 1459 C C . GLU A 1 186 ? 4.010 -8.783 10.544 1.00 88.94 186 GLU A C 1
ATOM 1461 O O . GLU A 1 186 ? 3.726 -9.869 11.065 1.00 88.94 186 GLU A O 1
ATOM 1466 N N . SER A 1 187 ? 3.477 -7.642 10.996 1.00 88.75 187 SER A N 1
ATOM 1467 C CA . SER A 1 187 ? 2.714 -7.541 12.244 1.00 88.75 187 SER A CA 1
ATOM 1468 C C . SER A 1 187 ? 1.451 -8.392 12.266 1.00 88.75 187 SER A C 1
ATOM 1470 O O . SER A 1 187 ? 1.118 -8.925 13.323 1.00 88.75 187 SER A O 1
ATOM 1472 N N . ARG A 1 188 ? 0.786 -8.597 11.123 1.00 86.38 188 ARG A N 1
ATOM 1473 C CA . ARG A 1 188 ? -0.355 -9.521 11.009 1.00 86.38 188 ARG A CA 1
ATOM 1474 C C . ARG A 1 188 ? 0.020 -10.957 11.345 1.00 86.38 188 ARG A C 1
ATOM 1476 O O . ARG A 1 188 ? -0.681 -11.619 12.107 1.00 86.38 188 ARG A O 1
ATOM 1483 N N . TRP A 1 189 ? 1.133 -11.441 10.798 1.00 82.75 189 TRP A N 1
ATOM 1484 C CA . TRP A 1 189 ? 1.581 -12.818 11.011 1.00 82.75 189 TRP A CA 1
ATOM 1485 C C . TRP A 1 189 ? 2.164 -13.007 12.409 1.00 82.75 189 TRP A C 1
ATOM 1487 O O . TRP A 1 189 ? 1.903 -14.018 13.058 1.00 82.75 189 TRP A O 1
ATOM 1497 N N . ARG A 1 190 ? 2.910 -12.010 12.896 1.00 83.81 190 ARG A N 1
ATOM 1498 C CA . ARG A 1 190 ? 3.492 -12.012 14.245 1.00 83.81 190 ARG A CA 1
ATOM 1499 C C . ARG A 1 190 ? 2.477 -11.659 15.341 1.00 83.81 190 ARG A C 1
ATOM 1501 O O . ARG A 1 190 ? 2.796 -11.822 16.515 1.00 83.81 190 ARG A O 1
ATOM 1508 N N . ARG A 1 191 ? 1.285 -11.174 14.968 1.00 84.00 191 ARG A N 1
ATOM 1509 C CA . ARG A 1 191 ? 0.250 -10.606 15.854 1.00 84.00 191 ARG A CA 1
ATOM 1510 C C . ARG A 1 191 ? 0.828 -9.593 16.847 1.00 84.00 191 ARG A C 1
ATOM 1512 O O . ARG A 1 191 ? 0.557 -9.654 18.042 1.00 84.00 191 ARG A O 1
ATOM 1519 N N . ASN A 1 192 ? 1.659 -8.676 16.348 1.00 88.69 192 ASN A N 1
ATOM 1520 C CA . ASN A 1 192 ? 2.323 -7.665 17.178 1.00 88.69 192 ASN A CA 1
ATOM 1521 C C . ASN A 1 192 ? 2.212 -6.240 16.597 1.00 88.69 192 ASN A C 1
ATOM 1523 O O . ASN A 1 192 ? 3.222 -5.603 16.287 1.00 88.69 192 ASN A O 1
ATOM 1527 N N . PRO A 1 193 ? 0.986 -5.711 16.458 1.00 91.31 193 PRO A N 1
ATOM 1528 C CA . PRO A 1 193 ? 0.750 -4.368 15.922 1.00 91.31 193 PRO A CA 1
ATOM 1529 C C . PRO A 1 193 ? 1.388 -3.254 16.777 1.00 91.31 193 PRO A C 1
ATOM 1531 O O . PRO A 1 193 ? 1.872 -2.250 16.242 1.00 91.31 193 PRO A O 1
ATOM 1534 N N . ALA A 1 194 ? 1.480 -3.454 18.098 1.00 91.06 194 ALA A N 1
ATOM 1535 C CA . ALA A 1 194 ? 2.125 -2.521 19.021 1.00 91.06 194 ALA A CA 1
ATOM 1536 C C . ALA A 1 194 ? 3.619 -2.321 18.719 1.00 91.06 194 ALA A C 1
ATOM 1538 O O . ALA A 1 194 ? 4.112 -1.191 18.760 1.00 91.06 194 ALA A O 1
ATOM 1539 N N . MET A 1 195 ? 4.334 -3.393 18.364 1.00 91.19 195 MET A N 1
ATOM 1540 C CA . MET A 1 195 ? 5.732 -3.311 17.941 1.00 91.19 195 MET A CA 1
ATOM 1541 C C . MET A 1 195 ? 5.878 -2.449 16.688 1.00 91.19 195 MET A C 1
ATOM 1543 O O . MET A 1 195 ? 6.706 -1.540 16.695 1.00 91.19 195 MET A O 1
ATOM 1547 N N . SER A 1 196 ? 5.071 -2.677 15.646 1.00 93.31 196 SER A N 1
ATOM 1548 C CA . SER A 1 196 ? 5.159 -1.868 14.424 1.00 93.31 196 SER A CA 1
ATOM 1549 C C . SER A 1 196 ? 4.865 -0.392 14.670 1.00 93.31 196 SER A C 1
ATOM 1551 O O . SER A 1 196 ? 5.600 0.458 14.176 1.00 93.31 196 SER A O 1
ATOM 1553 N N . ARG A 1 197 ? 3.859 -0.068 15.496 1.00 93.31 197 ARG A N 1
ATOM 1554 C CA . ARG A 1 197 ? 3.567 1.327 15.865 1.00 93.31 197 ARG A CA 1
ATOM 1555 C C . ARG A 1 197 ? 4.746 1.987 16.575 1.00 93.31 197 ARG A C 1
ATOM 1557 O O . ARG A 1 197 ? 5.108 3.107 16.237 1.00 93.31 197 ARG A O 1
ATOM 1564 N N . ARG A 1 198 ? 5.381 1.280 17.516 1.00 92.38 198 ARG A N 1
ATOM 1565 C CA . ARG A 1 198 ? 6.585 1.771 18.204 1.00 92.38 198 ARG A CA 1
ATOM 1566 C C . ARG A 1 198 ? 7.737 2.021 17.228 1.00 92.38 198 ARG A C 1
ATOM 1568 O O . ARG A 1 198 ? 8.428 3.019 17.377 1.00 92.38 198 ARG A O 1
ATOM 1575 N N . ILE A 1 199 ? 7.928 1.138 16.245 1.00 92.00 199 ILE A N 1
ATOM 1576 C CA . ILE A 1 199 ? 8.999 1.260 15.246 1.00 92.00 199 ILE A CA 1
ATOM 1577 C C . ILE A 1 199 ? 8.845 2.527 14.402 1.00 92.00 199 ILE A C 1
ATOM 1579 O O . ILE A 1 199 ? 9.829 3.229 14.180 1.00 92.00 199 ILE A O 1
ATOM 1583 N N . VAL A 1 200 ? 7.622 2.851 13.974 1.00 92.62 200 VAL A N 1
ATOM 1584 C CA . VAL A 1 200 ? 7.391 4.023 13.113 1.00 92.62 200 VAL A CA 1
ATOM 1585 C C . VAL A 1 200 ? 7.162 5.324 13.875 1.00 92.62 200 VAL A C 1
ATOM 1587 O O . VAL A 1 200 ? 7.183 6.379 13.254 1.00 92.62 200 VAL A O 1
ATOM 1590 N N . ALA A 1 201 ? 6.964 5.287 15.197 1.00 89.00 201 ALA A N 1
ATOM 1591 C CA . ALA A 1 201 ? 6.648 6.479 15.991 1.00 89.00 201 ALA A CA 1
ATOM 1592 C C . ALA A 1 201 ? 7.687 7.608 15.835 1.00 89.00 201 ALA A C 1
ATOM 1594 O O . ALA A 1 201 ? 7.351 8.782 15.964 1.00 89.00 201 ALA A O 1
ATOM 1595 N N . GLY A 1 202 ? 8.945 7.258 15.541 1.00 82.31 202 GLY A N 1
ATOM 1596 C CA . GLY A 1 202 ? 10.030 8.214 15.309 1.00 82.31 202 GLY A CA 1
ATOM 1597 C C . GLY A 1 202 ? 10.111 8.792 13.891 1.00 82.31 202 GLY A C 1
ATOM 1598 O O . GLY A 1 202 ? 10.971 9.635 13.654 1.00 82.31 202 GLY A O 1
ATOM 1599 N N . LEU A 1 203 ? 9.268 8.348 12.953 1.00 87.19 203 LEU A N 1
ATOM 1600 C CA . LEU A 1 203 ? 9.266 8.826 11.563 1.00 87.19 203 LEU A CA 1
ATOM 1601 C C . LEU A 1 203 ? 8.373 10.054 11.334 1.00 87.19 203 LEU A C 1
ATOM 1603 O O . LEU A 1 203 ? 8.432 10.638 10.258 1.00 87.19 203 LEU A O 1
ATOM 1607 N N . GLY A 1 204 ? 7.580 10.443 12.335 1.00 82.56 204 GLY A N 1
ATOM 1608 C CA . GLY A 1 204 ? 6.519 11.444 12.205 1.00 82.56 204 GLY A CA 1
ATOM 1609 C C . GLY A 1 204 ? 5.138 10.800 12.067 1.00 82.56 204 GLY A C 1
ATOM 1610 O O . GLY A 1 204 ? 5.010 9.575 12.027 1.00 82.56 204 GLY A O 1
ATOM 1611 N N . THR A 1 205 ? 4.093 11.627 12.033 1.00 80.94 205 THR A N 1
ATOM 1612 C CA . THR A 1 205 ? 2.717 11.180 11.784 1.00 80.94 205 THR A CA 1
ATOM 1613 C C . THR A 1 205 ? 2.028 12.098 10.782 1.00 80.94 205 THR A C 1
ATOM 1615 O O . THR A 1 205 ? 2.390 13.262 10.628 1.00 80.94 205 THR A O 1
ATOM 1618 N N . HIS A 1 206 ? 1.019 11.558 10.102 1.00 89.81 206 HIS A N 1
ATOM 1619 C CA . HIS A 1 206 ? 0.122 12.314 9.239 1.00 89.81 206 HIS A CA 1
ATOM 1620 C C . HIS A 1 206 ? -1.245 12.419 9.932 1.00 89.81 206 HIS A C 1
ATOM 1622 O O . HIS A 1 206 ? -1.756 11.389 10.381 1.00 89.81 206 HIS A O 1
ATOM 1628 N N . PRO A 1 207 ? -1.902 13.594 9.996 1.00 91.62 207 PRO A N 1
ATOM 1629 C CA . PRO A 1 207 ? -3.175 13.741 10.710 1.00 91.62 207 PRO A CA 1
ATOM 1630 C C . PRO A 1 207 ? -4.254 12.740 10.274 1.00 91.62 207 PRO A C 1
ATOM 1632 O O . PRO A 1 207 ? -4.950 12.175 11.115 1.00 91.62 207 PRO A O 1
ATOM 1635 N N . SER A 1 208 ? -4.361 12.451 8.971 1.00 94.19 208 SER A N 1
ATOM 1636 C CA . SER A 1 208 ? -5.295 11.426 8.475 1.00 94.19 208 SER A CA 1
ATOM 1637 C C . SER A 1 208 ? -4.889 9.996 8.847 1.00 94.19 208 SER A C 1
ATOM 1639 O O . SER A 1 208 ? -5.765 9.149 8.981 1.00 94.19 208 SER A O 1
ATOM 1641 N N . TYR A 1 209 ? -3.598 9.711 9.045 1.00 94.75 209 TYR A N 1
ATOM 1642 C CA . TYR A 1 209 ? -3.146 8.400 9.520 1.00 94.75 209 TYR A CA 1
ATOM 1643 C C . TYR A 1 209 ? -3.558 8.186 10.983 1.00 94.75 209 TYR A C 1
ATOM 1645 O O . TYR A 1 209 ? -4.115 7.143 11.326 1.00 94.75 209 TYR A O 1
ATOM 1653 N N . ASP A 1 210 ? -3.366 9.201 11.829 1.00 94.25 210 ASP A N 1
ATOM 1654 C CA . ASP A 1 210 ? -3.785 9.163 13.235 1.00 94.25 210 ASP A CA 1
ATOM 1655 C C . ASP A 1 210 ? -5.316 9.093 13.359 1.00 94.25 210 ASP A C 1
ATOM 1657 O O . ASP A 1 210 ? -5.848 8.282 14.120 1.00 94.25 210 ASP A O 1
ATOM 1661 N N . ALA A 1 211 ? -6.043 9.867 12.547 1.00 96.62 211 ALA A N 1
ATOM 1662 C CA . ALA A 1 211 ? -7.502 9.810 12.488 1.00 96.62 211 ALA A CA 1
ATOM 1663 C C . ALA A 1 211 ? -8.020 8.448 11.996 1.00 96.62 211 ALA A C 1
ATOM 1665 O O . ALA A 1 211 ? -8.995 7.934 12.543 1.00 96.62 211 ALA A O 1
ATOM 1666 N N . ALA A 1 212 ? -7.367 7.831 11.005 1.00 97.00 212 ALA A N 1
ATOM 1667 C CA . ALA A 1 212 ? -7.739 6.505 10.519 1.00 97.00 212 ALA A CA 1
ATOM 1668 C C . ALA A 1 212 ? -7.508 5.431 11.592 1.00 97.00 212 ALA A C 1
ATOM 1670 O O . ALA A 1 212 ? -8.372 4.581 11.800 1.00 97.00 212 ALA A O 1
ATOM 1671 N N . GLN A 1 213 ? -6.392 5.497 12.328 1.00 95.75 213 GLN A N 1
ATOM 1672 C CA . GLN A 1 213 ? -6.158 4.613 13.473 1.00 95.75 213 GLN A CA 1
ATOM 1673 C C . GLN A 1 213 ? -7.223 4.783 14.562 1.00 95.75 213 GLN A C 1
ATOM 1675 O O . GLN A 1 213 ? -7.723 3.782 15.077 1.00 95.75 213 GLN A O 1
ATOM 1680 N N . GLN A 1 214 ? -7.601 6.022 14.891 1.00 96.44 214 GLN A N 1
ATOM 1681 C CA . GLN A 1 214 ? -8.662 6.279 15.866 1.00 96.44 214 GLN A CA 1
ATOM 1682 C C . GLN A 1 214 ? -10.014 5.736 15.382 1.00 96.44 214 GLN A C 1
ATOM 1684 O O . GLN A 1 214 ? -10.709 5.067 16.140 1.00 96.44 214 GLN A O 1
ATOM 1689 N N . CYS A 1 215 ? -10.352 5.943 14.107 1.00 97.38 215 CYS A N 1
ATOM 1690 C CA . CYS A 1 215 ? -11.569 5.408 13.502 1.00 97.38 215 CYS A CA 1
ATOM 1691 C C . CYS A 1 215 ? -11.630 3.877 13.604 1.00 97.38 215 CYS A C 1
ATOM 1693 O O . CYS A 1 215 ? -12.662 3.330 13.992 1.00 97.38 215 CYS A O 1
ATOM 1695 N N . LEU A 1 216 ? -10.523 3.180 13.328 1.00 96.62 216 LEU A N 1
ATOM 1696 C CA . LEU A 1 216 ? -10.429 1.730 13.523 1.00 96.62 216 LEU A CA 1
ATOM 1697 C C . LEU A 1 216 ? -10.665 1.342 14.991 1.00 96.62 216 LEU A C 1
ATOM 1699 O O . LEU A 1 216 ? -11.459 0.437 15.258 1.00 96.62 216 LEU A O 1
ATOM 1703 N N . ALA A 1 217 ? -10.032 2.044 15.934 1.00 94.94 217 ALA A N 1
ATOM 1704 C CA . ALA A 1 217 ? -10.180 1.782 17.365 1.00 94.94 217 ALA A CA 1
ATOM 1705 C C . ALA A 1 217 ? -11.632 1.943 17.846 1.00 94.94 217 ALA A C 1
ATOM 1707 O O . ALA A 1 217 ? -12.137 1.082 18.569 1.00 94.94 217 ALA A O 1
ATOM 1708 N N . ASP A 1 218 ? -12.332 2.982 17.381 1.00 95.25 218 ASP A N 1
ATOM 1709 C CA . ASP A 1 218 ? -13.744 3.238 17.700 1.00 95.25 218 ASP A CA 1
ATOM 1710 C C . ASP A 1 218 ? -14.678 2.116 17.205 1.00 95.25 218 ASP A C 1
ATOM 1712 O O . ASP A 1 218 ? -15.781 1.942 17.724 1.00 95.25 218 ASP A O 1
ATOM 1716 N N . HIS A 1 219 ? -14.218 1.315 16.238 1.00 94.56 219 HIS A N 1
ATOM 1717 C CA . HIS A 1 219 ? -14.930 0.162 15.683 1.00 94.56 219 HIS A CA 1
ATOM 1718 C C . HIS A 1 219 ? -14.388 -1.184 16.189 1.00 94.56 219 HIS A C 1
ATOM 1720 O O . HIS A 1 219 ? -14.675 -2.226 15.600 1.00 94.56 219 HIS A O 1
ATOM 1726 N N . GLY A 1 220 ? -13.604 -1.192 17.274 1.00 93.19 220 GLY A N 1
ATOM 1727 C CA . GLY A 1 220 ? -13.052 -2.424 17.843 1.00 93.19 220 GLY A CA 1
ATOM 1728 C C . GLY A 1 220 ? -12.035 -3.111 16.927 1.00 93.19 220 GLY A C 1
ATOM 1729 O O . GLY A 1 220 ? -11.901 -4.335 16.949 1.00 93.19 220 GLY A O 1
ATOM 1730 N N . ARG A 1 221 ? -11.331 -2.339 16.097 1.00 94.38 221 ARG A N 1
ATOM 1731 C CA . ARG A 1 221 ? -10.230 -2.801 15.246 1.00 94.38 221 ARG A CA 1
ATOM 1732 C C . ARG A 1 221 ? -8.920 -2.167 15.689 1.00 94.38 221 ARG A C 1
ATOM 1734 O O . ARG A 1 221 ? -8.895 -1.130 16.343 1.00 94.38 221 ARG A O 1
ATOM 1741 N N . GLU A 1 222 ? -7.815 -2.787 15.307 1.00 94.31 222 GLU A N 1
ATOM 1742 C CA . GLU A 1 222 ? -6.478 -2.296 15.606 1.00 94.31 222 GLU A CA 1
ATOM 1743 C C . GLU A 1 222 ? -5.724 -1.957 14.316 1.00 94.31 222 GLU A C 1
ATOM 1745 O O . GLU A 1 222 ? -5.417 -2.833 13.507 1.00 94.31 222 GLU A O 1
ATOM 1750 N N . GLY A 1 223 ? -5.421 -0.670 14.129 1.00 95.06 223 GLY A N 1
ATOM 1751 C CA . GLY A 1 223 ? -4.562 -0.192 13.047 1.00 95.06 223 GLY A CA 1
ATOM 1752 C C . GLY A 1 223 ? -3.076 -0.380 13.360 1.00 95.06 223 GLY A C 1
ATOM 1753 O O . GLY A 1 223 ? -2.639 -0.228 14.509 1.00 95.06 223 GLY A O 1
ATOM 1754 N N . TYR A 1 224 ? -2.280 -0.698 12.341 1.00 94.81 224 TYR A N 1
ATOM 1755 C CA . TYR A 1 224 ? -0.827 -0.811 12.466 1.00 94.81 224 TYR A CA 1
ATOM 1756 C C . TYR A 1 224 ? -0.091 -0.456 11.162 1.00 94.81 224 TYR A C 1
ATOM 1758 O O . TYR A 1 224 ? -0.665 -0.581 10.085 1.00 94.81 224 TYR A O 1
ATOM 1766 N N . PRO A 1 225 ? 1.189 -0.054 11.232 1.00 95.06 225 PRO A N 1
ATOM 1767 C CA . PRO A 1 225 ? 2.038 0.089 10.053 1.00 95.06 225 PRO A CA 1
ATOM 1768 C C . PRO A 1 225 ? 2.351 -1.284 9.458 1.00 95.06 225 PRO A C 1
ATOM 1770 O O . PRO A 1 225 ? 3.083 -2.078 10.056 1.00 95.06 225 PRO A O 1
ATOM 1773 N N . ASP A 1 226 ? 1.800 -1.574 8.288 1.00 94.81 226 ASP A N 1
ATOM 1774 C CA . ASP A 1 226 ? 2.089 -2.808 7.560 1.00 94.81 226 ASP A CA 1
ATOM 1775 C C . ASP A 1 226 ? 3.420 -2.716 6.816 1.00 94.81 226 ASP A C 1
ATOM 1777 O O . ASP A 1 226 ? 4.293 -3.571 6.969 1.00 94.81 226 ASP A O 1
ATOM 1781 N N . ALA A 1 227 ? 3.606 -1.617 6.089 1.00 95.00 227 ALA A N 1
ATOM 1782 C CA . ALA A 1 227 ? 4.823 -1.335 5.353 1.00 95.00 227 ALA A CA 1
ATOM 1783 C C . ALA A 1 227 ? 5.204 0.143 5.464 1.00 95.00 227 ALA A C 1
ATOM 1785 O O . ALA A 1 227 ? 4.336 1.015 5.533 1.00 95.00 227 ALA A O 1
ATOM 1786 N N . VAL A 1 228 ? 6.508 0.409 5.448 1.00 96.06 228 VAL A N 1
ATOM 1787 C CA . VAL A 1 228 ? 7.098 1.744 5.322 1.00 96.06 228 VAL A CA 1
ATOM 1788 C C . VAL A 1 228 ? 7.924 1.768 4.044 1.00 96.06 228 VAL A C 1
ATOM 1790 O O . VAL A 1 228 ? 8.825 0.946 3.890 1.00 96.06 228 VAL A O 1
ATOM 1793 N N . GLU A 1 229 ? 7.650 2.711 3.150 1.00 95.62 229 GLU A N 1
ATOM 1794 C CA . GLU A 1 229 ? 8.393 2.915 1.907 1.00 95.62 229 GLU A CA 1
ATOM 1795 C C . GLU A 1 229 ? 9.229 4.203 1.999 1.00 95.62 229 GLU A C 1
ATOM 1797 O O . GLU A 1 229 ? 8.707 5.299 2.181 1.00 95.62 229 GLU A O 1
ATOM 1802 N N . LEU A 1 230 ? 10.551 4.054 1.892 1.00 95.12 230 LEU A N 1
ATOM 1803 C CA . LEU A 1 230 ? 11.558 5.112 1.849 1.00 95.12 230 LEU A CA 1
ATOM 1804 C C . LEU A 1 230 ? 11.915 5.388 0.384 1.00 95.12 230 LEU A C 1
ATOM 1806 O O . LEU A 1 230 ? 12.671 4.636 -0.242 1.00 95.12 230 LEU A O 1
ATOM 1810 N N . ARG A 1 231 ? 11.349 6.452 -0.182 1.00 93.31 231 ARG A N 1
ATOM 1811 C CA . ARG A 1 231 ? 11.436 6.762 -1.611 1.00 93.31 231 ARG A CA 1
ATOM 1812 C C . ARG A 1 231 ? 12.717 7.510 -1.958 1.00 93.31 231 ARG A C 1
ATOM 1814 O O . ARG A 1 231 ? 13.259 8.287 -1.174 1.00 93.31 231 ARG A O 1
ATOM 1821 N N . ARG A 1 232 ? 13.204 7.315 -3.185 1.00 90.25 232 ARG A N 1
ATOM 1822 C CA . ARG A 1 232 ? 14.459 7.924 -3.655 1.00 90.25 232 ARG A CA 1
ATOM 1823 C C . ARG A 1 232 ? 14.446 9.457 -3.673 1.00 90.25 232 ARG A C 1
ATOM 1825 O O . ARG A 1 232 ? 15.496 10.084 -3.566 1.00 90.25 232 ARG A O 1
ATOM 1832 N N . ASP A 1 233 ? 13.268 10.042 -3.816 1.00 89.56 233 ASP A N 1
ATOM 1833 C CA . ASP A 1 233 ? 13.027 11.485 -3.801 1.00 89.56 233 ASP A CA 1
ATOM 1834 C C . ASP A 1 233 ? 12.930 12.074 -2.380 1.00 89.56 233 ASP A C 1
ATOM 1836 O O . ASP A 1 233 ? 12.695 13.270 -2.233 1.00 89.56 233 ASP A O 1
ATOM 1840 N N . GLY A 1 234 ? 13.144 11.261 -1.340 1.00 89.88 234 GLY A N 1
ATOM 1841 C CA . GLY A 1 234 ? 13.087 11.681 0.058 1.00 89.88 234 GLY A CA 1
ATOM 1842 C C . GLY A 1 234 ? 11.722 11.495 0.718 1.00 89.88 234 GLY A C 1
ATOM 1843 O O . GLY A 1 234 ? 11.612 11.772 1.908 1.00 89.88 234 GLY A O 1
ATOM 1844 N N . GLY A 1 235 ? 10.709 11.014 -0.011 1.00 92.75 235 GLY A N 1
ATOM 1845 C CA . GLY A 1 235 ? 9.396 10.736 0.566 1.00 92.75 235 GLY A CA 1
ATOM 1846 C C . GLY A 1 235 ? 9.395 9.524 1.496 1.00 92.75 235 GLY A C 1
ATOM 1847 O O . GLY A 1 235 ? 10.140 8.561 1.285 1.00 92.75 235 GLY A O 1
ATOM 1848 N N . ILE A 1 236 ? 8.530 9.561 2.508 1.00 94.88 236 ILE A N 1
ATOM 1849 C CA . ILE A 1 236 ? 8.266 8.436 3.411 1.00 94.88 236 ILE A CA 1
ATOM 1850 C C . ILE A 1 236 ? 6.776 8.152 3.360 1.00 94.88 236 ILE A C 1
ATOM 1852 O O . ILE A 1 236 ? 5.971 9.042 3.612 1.00 94.88 236 ILE A O 1
ATOM 1856 N N . GLU A 1 237 ? 6.407 6.916 3.062 1.00 95.81 237 GLU A N 1
ATOM 1857 C CA . GLU A 1 237 ? 5.009 6.501 2.998 1.00 95.81 237 GLU A CA 1
ATOM 1858 C C . GLU A 1 237 ? 4.767 5.318 3.928 1.00 95.81 237 GLU A C 1
ATOM 1860 O O . GLU A 1 237 ? 5.626 4.448 4.079 1.00 95.81 237 GLU A O 1
ATOM 1865 N N . VAL A 1 238 ? 3.593 5.278 4.554 1.00 96.69 238 VAL A N 1
ATOM 1866 C CA . VAL A 1 238 ? 3.189 4.204 5.460 1.00 96.69 238 VAL A CA 1
ATOM 1867 C C . VAL A 1 238 ? 1.863 3.615 5.033 1.00 96.69 238 VAL A C 1
ATOM 1869 O O . VAL A 1 238 ? 0.861 4.317 4.915 1.00 96.69 238 VAL A O 1
ATOM 1872 N N . THR A 1 239 ? 1.863 2.299 4.839 1.00 96.62 239 THR A N 1
ATOM 1873 C CA . THR A 1 239 ? 0.653 1.516 4.588 1.00 96.62 239 THR A CA 1
ATOM 1874 C C . THR A 1 239 ? 0.016 1.138 5.917 1.00 96.62 239 THR A C 1
ATOM 1876 O O . THR A 1 239 ? 0.654 0.515 6.766 1.00 96.62 239 THR A O 1
ATOM 1879 N N . LEU A 1 240 ? -1.249 1.504 6.099 1.00 97.19 240 LEU A N 1
ATOM 1880 C CA . LEU A 1 240 ? -2.059 1.123 7.247 1.00 97.19 240 LEU A CA 1
ATOM 1881 C C . LEU A 1 240 ? -2.643 -0.279 7.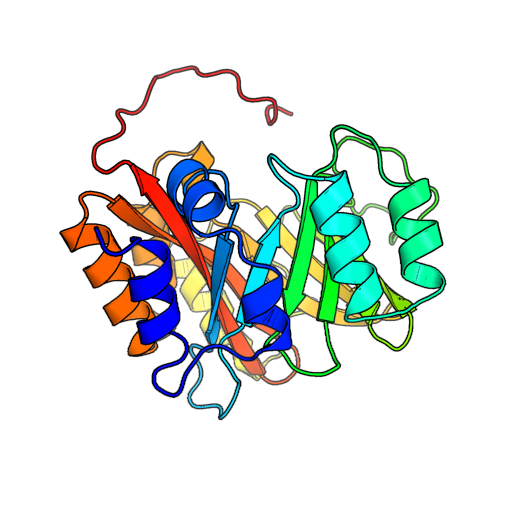032 1.00 97.19 240 LEU A C 1
ATOM 1883 O O . LEU A 1 240 ? -3.476 -0.485 6.149 1.00 97.19 240 LEU A O 1
ATOM 1887 N N . GLY A 1 241 ? -2.224 -1.226 7.867 1.00 95.31 241 GLY A N 1
ATOM 1888 C CA . GLY A 1 241 ? -2.860 -2.527 8.036 1.00 95.31 241 GLY A CA 1
ATOM 1889 C C . GLY A 1 241 ? -3.892 -2.521 9.164 1.00 95.31 241 GLY A C 1
ATOM 1890 O O . GLY A 1 241 ? -3.875 -1.656 10.044 1.00 95.31 241 GLY A O 1
ATOM 1891 N N . VAL A 1 242 ? -4.787 -3.514 9.148 1.00 95.25 242 VAL A N 1
ATOM 1892 C CA . VAL A 1 242 ? -5.886 -3.665 10.118 1.00 95.25 242 VAL A CA 1
ATOM 1893 C C . VAL A 1 242 ? -5.909 -5.081 10.702 1.00 95.25 242 VAL A C 1
ATOM 1895 O O . VAL A 1 242 ? -5.656 -6.047 9.985 1.00 95.25 242 VAL A O 1
ATOM 1898 N N . LEU A 1 243 ? -6.193 -5.202 12.001 1.00 91.69 243 LEU A N 1
ATOM 1899 C CA . LEU A 1 243 ? -6.473 -6.461 12.703 1.00 91.69 243 LEU A CA 1
ATOM 1900 C C . LEU A 1 243 ? -7.756 -6.351 13.532 1.00 91.69 243 LEU A C 1
ATOM 1902 O O . LEU A 1 243 ? -8.141 -5.259 13.959 1.00 91.69 243 LEU A O 1
ATOM 1906 N N . GLU A 1 244 ? -8.381 -7.487 13.829 1.00 86.19 244 GLU A N 1
ATOM 1907 C CA . GLU A 1 244 ? -9.374 -7.587 14.897 1.00 86.19 244 GLU A CA 1
ATOM 1908 C C . GLU A 1 244 ? -8.741 -7.241 16.256 1.00 86.19 244 GLU A C 1
ATOM 1910 O O . GLU A 1 244 ? -7.689 -7.780 16.622 1.00 86.19 244 GLU A O 1
ATOM 1915 N N . ALA A 1 245 ? -9.371 -6.343 17.024 1.00 76.81 245 ALA A N 1
ATOM 1916 C CA . ALA A 1 245 ? -8.857 -5.992 18.342 1.00 76.81 245 ALA A CA 1
ATOM 1917 C C . ALA A 1 245 ? -8.947 -7.196 19.290 1.00 76.81 245 ALA A C 1
ATOM 1919 O O . ALA A 1 245 ? -9.983 -7.847 19.408 1.00 76.81 245 ALA A O 1
ATOM 1920 N N . GLY A 1 246 ? -7.855 -7.479 20.001 1.00 67.69 246 GLY A N 1
ATOM 1921 C CA . GLY A 1 246 ? -7.821 -8.570 20.976 1.00 67.69 246 GLY A CA 1
ATOM 1922 C C . GLY A 1 246 ? -7.712 -9.972 20.370 1.00 67.69 246 GLY A C 1
ATOM 1923 O O . GLY A 1 246 ? -7.893 -10.947 21.098 1.00 67.69 246 GLY A O 1
ATOM 1924 N N . ALA A 1 247 ? -7.380 -10.104 19.080 1.00 60.88 247 ALA A N 1
ATOM 1925 C CA . ALA A 1 247 ? -7.077 -11.397 18.476 1.00 60.88 247 ALA A CA 1
ATOM 1926 C C . ALA A 1 247 ? -5.917 -12.090 19.225 1.00 60.88 247 ALA A C 1
ATOM 1928 O O . ALA A 1 247 ? -4.749 -11.732 19.069 1.00 60.88 247 ALA A O 1
ATOM 1929 N N . GLU A 1 248 ? -6.234 -13.104 20.039 1.00 51.47 248 GLU A N 1
ATOM 1930 C CA . GLU A 1 248 ? -5.251 -13.829 20.854 1.00 51.47 248 GLU A CA 1
ATOM 1931 C C . GLU A 1 248 ? -4.110 -14.401 20.002 1.00 51.47 248 GLU A C 1
ATOM 1933 O O . GLU A 1 248 ? -4.328 -14.908 18.901 1.00 51.47 248 GLU A O 1
ATOM 1938 N N . VAL A 1 249 ? -2.878 -14.397 20.513 1.00 50.16 249 VAL A N 1
ATOM 1939 C CA . VAL A 1 249 ? -1.773 -15.137 19.891 1.00 50.16 249 VAL A CA 1
ATOM 1940 C C . VAL A 1 249 ? -2.110 -16.625 19.964 1.00 50.16 249 VAL A C 1
ATOM 1942 O O . VAL A 1 249 ? -1.902 -17.247 20.999 1.00 50.16 249 VAL A O 1
ATOM 1945 N N . LYS A 1 250 ? -2.625 -17.225 18.882 1.00 43.62 250 LYS A N 1
ATOM 1946 C CA . LYS A 1 250 ? -2.677 -18.688 18.789 1.00 43.62 250 LYS A CA 1
ATOM 1947 C C . LYS A 1 250 ? -1.239 -19.182 18.625 1.00 43.62 250 LYS A C 1
ATOM 1949 O O . LYS A 1 250 ? -0.642 -18.924 17.574 1.00 43.62 250 LYS A O 1
ATOM 1954 N N . PRO A 1 251 ? -0.652 -19.873 19.617 1.00 39.44 251 PRO A N 1
ATOM 1955 C CA . PRO A 1 251 ? 0.661 -20.458 19.433 1.00 39.44 251 PRO A CA 1
ATOM 1956 C C . PRO A 1 251 ? 0.533 -21.549 18.363 1.00 39.44 251 PRO A C 1
ATOM 1958 O O . PRO A 1 251 ? -0.200 -22.516 18.540 1.00 39.44 251 PRO A O 1
ATOM 1961 N N . GLY A 1 252 ? 1.223 -21.385 17.235 1.00 43.00 252 GLY A N 1
ATOM 1962 C CA . GLY A 1 252 ? 1.395 -22.473 16.267 1.00 43.00 252 GLY A CA 1
ATOM 1963 C C . GLY A 1 252 ? 0.385 -22.564 15.122 1.00 43.00 252 GLY A C 1
ATOM 1964 O O . GLY A 1 252 ? 0.191 -23.653 14.593 1.00 43.00 252 GLY A O 1
ATOM 1965 N N . GLY A 1 253 ? -0.215 -21.458 14.676 1.00 36.09 253 GLY A N 1
ATOM 1966 C CA . GLY A 1 253 ? -0.841 -21.446 13.351 1.00 36.09 253 GLY A CA 1
ATOM 1967 C C . GLY A 1 253 ? 0.229 -21.577 12.265 1.00 36.09 253 GLY A C 1
ATOM 1968 O O . GLY A 1 253 ? 0.926 -20.606 11.976 1.00 36.09 253 GLY A O 1
ATOM 1969 N N . GLU A 1 254 ? 0.389 -22.767 11.687 1.00 41.25 254 GLU A N 1
ATOM 1970 C CA . GLU A 1 254 ? 1.137 -22.979 10.445 1.00 41.25 254 GLU A CA 1
ATOM 1971 C C . GLU A 1 254 ? 0.419 -22.247 9.300 1.00 41.25 254 GLU A C 1
ATOM 1973 O O . GLU A 1 254 ? -0.363 -22.817 8.546 1.00 41.25 254 GLU A O 1
ATOM 1978 N N . GLY A 1 255 ? 0.639 -20.936 9.209 1.00 37.97 255 GLY A N 1
ATOM 1979 C CA . GLY A 1 255 ? 0.397 -20.177 7.991 1.00 37.97 255 GLY A CA 1
ATOM 1980 C C . GLY A 1 255 ? 1.488 -20.496 6.959 1.00 37.97 255 GLY A C 1
ATOM 1981 O O . GLY A 1 255 ? 2.610 -20.829 7.349 1.00 37.97 255 GLY A O 1
ATOM 1982 N N . PRO A 1 256 ? 1.199 -20.384 5.652 1.00 35.91 256 PRO A N 1
ATOM 1983 C CA . PRO A 1 256 ? 2.071 -20.854 4.570 1.00 35.91 256 PRO A CA 1
ATOM 1984 C C . PRO A 1 256 ? 3.467 -20.199 4.476 1.00 35.91 256 PRO A C 1
ATOM 1986 O O . PRO A 1 256 ? 4.279 -20.658 3.674 1.00 35.91 256 PRO A O 1
ATOM 1989 N N . CYS A 1 257 ? 3.791 -19.207 5.308 1.00 39.41 257 CYS A N 1
ATOM 1990 C CA . CYS A 1 257 ? 5.101 -18.550 5.365 1.00 39.41 257 CYS A CA 1
ATOM 1991 C C . CYS A 1 257 ? 5.999 -19.105 6.482 1.00 39.41 257 CYS A C 1
ATOM 1993 O O . CYS A 1 257 ? 6.481 -18.367 7.342 1.00 39.41 257 CYS A O 1
ATOM 1995 N N . ARG A 1 258 ? 6.251 -20.418 6.482 1.00 34.16 258 ARG A N 1
ATOM 1996 C CA . ARG A 1 258 ? 7.455 -20.962 7.123 1.00 34.16 258 ARG A CA 1
ATOM 1997 C C . ARG A 1 258 ? 8.359 -21.564 6.055 1.00 34.16 258 ARG A C 1
ATOM 1999 O O . ARG A 1 258 ? 8.030 -22.629 5.535 1.00 34.16 258 ARG A O 1
ATOM 2006 N N . ARG A 1 259 ? 9.534 -20.935 5.931 1.00 38.88 259 ARG A N 1
ATOM 2007 C CA . ARG A 1 259 ? 10.755 -21.299 5.185 1.00 38.88 259 ARG A CA 1
ATOM 2008 C C . ARG A 1 259 ? 10.920 -20.559 3.873 1.00 38.88 259 ARG A C 1
ATOM 2010 O O . ARG A 1 259 ? 10.077 -20.760 2.982 1.00 38.88 259 ARG A O 1
#

pLDDT: mean 87.05, std 13.57, range [34.16, 97.88]

Radius of gyration: 17.5 Å; chains: 1; bounding box: 49×41×44 Å